Protein AF-A0A4Q4Y7W6-F1 (afdb_monomer_lite)

Foldseek 3Di:
DLLVVLCVQCPPHRAQSHDQDEADAPPDQQQFVLRDHCVDPRRQAREAVVVLSVVSNVSVVSNVVSPHQAYHHAQHAYPPDPWHRGGCLLTCVNCLVVLHLDYPPDPCCVSVVCCVPPNPDDPVSNVVSVVSVVVSCVRNVCVVPVDDDVVVVVCPVPPPVVVVVVLVVQLQAKFWFDALVPPQPDPVCVVPDDDDPPDDVVCVVDPDDDDPDDCVVVPDDDDALEDDPVVLVVLLVVLVPDQAEEEAAPCDLRQDEPSCVSHNIYIYGPPRDPVSVNCCSNQLGKHNHWAQAFRANDVVQVVPDRRSDGPPRDPGPDHGRHGDTDDPPDDNDDDPPD

Secondary structure (DSSP, 8-state):
-HHHHHHHHH-SS-STT----EEEEES-SS-BGGG--TTSTT--EE--TTSTHHHHTHHHHHHHHTT--EEEE-SSEETTSSS-SS-GGG-HHHHHHHT-----S-S-HHHHHHHHHHS---HHHHHHHHHHHHHHHHHTTTTT--S--HHHHHHHTT-HHHHHHHHHHHHHH-EEEEESS--SPPGGGTTPPPP--S--THHHHSPPP---SS-GGGGS--S--BPPHHHHHHHHHHHHHS--EEEEE-SS--B--GGGGGSSEEEEESS--HHHHHHHHTTSS------SS---SSHHHHHTPPTT-TT--SS-SS-TT--B---TTPPP-PPP--

pLDDT: mean 80.74, std 15.01, range [31.58, 97.5]

Sequence (338 aa):
MIVPYIEGFHGNVFGHHSVATVTKHFPCGGPVGNGEDSHSSYGKTATYPGNNFCHHLAPFKSAIAAGARIMIPYYSRPIGTKYEEVGFGFNKGIILNAGVDQFDGEHVAEMLVDLVWNSPVSEEHIDTSVRRFPREKLLLRLSDNPFIDPDAAERSVGDGYFVQLGAEAQRRSCTLLTNNDTVPLRRAQWGSKFHINGFNRTYMEAPPAFPHSGAFKKSFASGSLAFDEGEKTRQAKIYAAVSTIVDMSMKRPGAVPDGFAQAAAVIATYGSSADALLDVVFGLAKPEGRLPFDPPRPMAAVEAQFEAVPFDTEDPAFWFGDGLRYPRNYPRIRPRML

Structure (mmCIF, N/CA/C/O backbone):
data_AF-A0A4Q4Y7W6-F1
#
_entry.id   AF-A0A4Q4Y7W6-F1
#
loop_
_atom_site.group_PDB
_atom_site.id
_atom_site.type_symbol
_atom_site.label_atom_id
_atom_site.label_alt_id
_atom_site.label_comp_id
_atom_site.label_asym_id
_atom_site.label_entity_id
_atom_site.label_seq_id
_atom_site.pdbx_PDB_ins_code
_atom_site.Cartn_x
_atom_site.Cartn_y
_atom_site.Cartn_z
_atom_site.occupancy
_atom_site.B_iso_or_equiv
_atom_site.auth_seq_id
_atom_site.auth_comp_id
_atom_site.auth_asym_id
_atom_site.auth_atom_id
_atom_site.pdbx_PDB_model_num
ATOM 1 N N . MET A 1 1 ? 3.318 -9.146 -4.769 1.00 86.88 1 MET A N 1
ATOM 2 C CA . MET A 1 1 ? 2.441 -8.096 -5.336 1.00 86.88 1 MET A CA 1
ATOM 3 C C . MET A 1 1 ? 2.800 -7.716 -6.769 1.00 86.88 1 MET A C 1
ATOM 5 O O . MET A 1 1 ? 1.892 -7.654 -7.578 1.00 86.88 1 MET A O 1
ATOM 9 N N . ILE A 1 2 ? 4.074 -7.487 -7.113 1.00 90.25 2 ILE A N 1
ATOM 10 C CA . ILE A 1 2 ? 4.447 -6.963 -8.443 1.00 90.25 2 ILE A CA 1
ATOM 11 C C . ILE A 1 2 ? 4.073 -7.872 -9.631 1.00 90.25 2 ILE A C 1
ATOM 13 O O . ILE A 1 2 ? 3.541 -7.382 -10.617 1.00 90.25 2 ILE A O 1
ATOM 17 N N . VAL A 1 3 ? 4.275 -9.189 -9.510 1.00 93.38 3 VAL A N 1
ATOM 18 C CA . VAL A 1 3 ? 3.990 -10.171 -10.574 1.00 93.38 3 VAL A CA 1
ATOM 19 C C . VAL A 1 3 ? 2.514 -10.178 -11.005 1.00 93.38 3 VAL A C 1
ATOM 21 O O . VAL A 1 3 ? 2.264 -9.869 -12.166 1.00 93.38 3 VAL A O 1
ATOM 24 N N . PRO A 1 4 ? 1.524 -10.413 -10.114 1.00 94.31 4 PRO A N 1
ATOM 25 C CA . PRO A 1 4 ? 0.119 -10.437 -10.530 1.00 94.31 4 PRO A CA 1
ATOM 26 C C . PRO A 1 4 ? -0.382 -9.085 -11.057 1.00 94.31 4 PRO A C 1
ATOM 28 O O . PRO A 1 4 ? -1.320 -9.050 -11.846 1.00 94.31 4 PRO A O 1
ATOM 31 N N . TYR A 1 5 ? 0.236 -7.969 -10.650 1.00 93.50 5 TYR A N 1
ATOM 32 C CA . TYR A 1 5 ? -0.079 -6.653 -11.210 1.00 93.50 5 TYR A CA 1
ATOM 33 C C . TYR A 1 5 ? 0.361 -6.569 -12.678 1.00 93.50 5 TYR A C 1
ATOM 35 O O . TYR A 1 5 ? -0.435 -6.215 -13.541 1.00 93.50 5 TYR A O 1
ATOM 43 N N . ILE A 1 6 ? 1.606 -6.955 -12.972 1.00 92.50 6 ILE A N 1
ATOM 44 C CA . ILE A 1 6 ? 2.147 -6.982 -14.337 1.00 92.50 6 ILE A CA 1
ATOM 45 C C . ILE A 1 6 ? 1.335 -7.936 -15.219 1.00 92.50 6 ILE A C 1
ATOM 47 O O . ILE A 1 6 ? 0.869 -7.535 -16.282 1.00 92.50 6 ILE A O 1
ATOM 51 N N . GLU A 1 7 ? 1.110 -9.166 -14.761 1.00 94.06 7 GLU A N 1
ATOM 52 C CA . GLU A 1 7 ? 0.341 -10.174 -15.500 1.00 94.06 7 GLU A CA 1
ATOM 53 C C . GLU A 1 7 ? -1.105 -9.727 -15.750 1.00 94.06 7 GLU A C 1
ATOM 55 O O . GLU A 1 7 ? -1.621 -9.922 -16.847 1.00 94.06 7 GLU A O 1
ATOM 60 N N . GLY A 1 8 ? -1.744 -9.070 -14.776 1.00 94.38 8 GLY A N 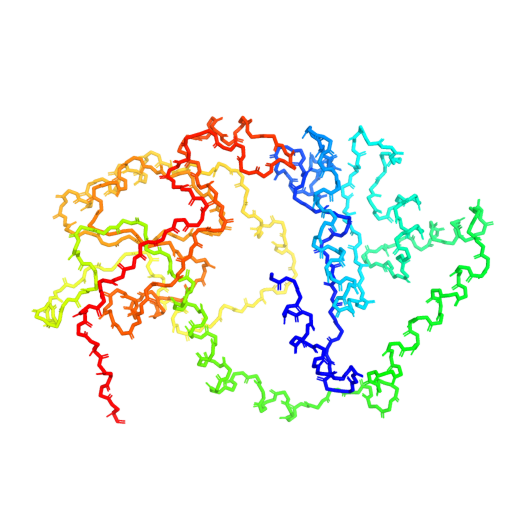1
ATOM 61 C CA . GLY A 1 8 ? -3.105 -8.553 -14.919 1.00 94.38 8 GLY A CA 1
ATOM 62 C C . GLY A 1 8 ? -3.238 -7.496 -16.018 1.00 94.38 8 GLY A C 1
ATOM 63 O O . GLY A 1 8 ? -4.168 -7.563 -16.817 1.00 94.38 8 GLY A O 1
ATOM 64 N N . PHE A 1 9 ? -2.294 -6.552 -16.102 1.00 94.88 9 PHE A N 1
ATOM 65 C CA . PHE A 1 9 ? -2.289 -5.533 -17.162 1.00 94.88 9 PHE A CA 1
ATOM 66 C C . PHE A 1 9 ? -1.801 -6.069 -18.511 1.00 94.88 9 PHE A C 1
ATOM 68 O O . PHE A 1 9 ? -2.206 -5.567 -19.559 1.00 94.88 9 PHE A O 1
ATOM 75 N N . HIS A 1 10 ? -0.923 -7.072 -18.510 1.00 93.81 10 HIS A N 1
ATOM 76 C CA . HIS A 1 10 ? -0.396 -7.658 -19.739 1.00 93.81 10 HIS A CA 1
ATOM 77 C C . HIS A 1 10 ? -1.353 -8.684 -20.357 1.00 93.81 10 HIS A C 1
ATOM 79 O O . HIS A 1 10 ? -1.358 -8.844 -21.577 1.00 93.81 10 HIS A O 1
ATOM 85 N N . GLY A 1 11 ? -2.168 -9.358 -19.546 1.00 91.94 11 GLY A N 1
ATOM 86 C CA . GLY A 1 11 ? -2.938 -10.523 -19.965 1.00 91.94 11 GLY A CA 1
ATOM 87 C C . GLY A 1 11 ? -2.048 -11.730 -20.290 1.00 91.94 11 GLY A C 1
ATOM 88 O O . GLY A 1 11 ? -0.823 -11.686 -20.184 1.00 91.94 11 GLY A O 1
ATOM 89 N N . ASN A 1 12 ? -2.673 -12.828 -20.724 1.00 86.94 12 ASN A N 1
ATOM 90 C CA . ASN A 1 12 ? -1.965 -14.079 -21.042 1.00 86.94 12 ASN A CA 1
ATOM 91 C C . ASN A 1 12 ? -1.014 -13.946 -22.243 1.00 86.94 12 ASN A C 1
ATOM 93 O O . ASN A 1 12 ? -0.010 -14.650 -22.329 1.00 86.94 12 ASN A O 1
ATOM 97 N N . VAL A 1 13 ? -1.354 -13.069 -23.190 1.00 89.44 13 VAL A N 1
ATOM 98 C CA . VAL A 1 13 ? -0.539 -12.749 -24.363 1.00 89.44 13 VAL A CA 1
ATOM 99 C C . VAL A 1 13 ? -0.500 -11.238 -24.493 1.00 89.44 13 VAL A C 1
ATOM 101 O O . VAL A 1 13 ? -1.543 -10.598 -24.614 1.00 89.44 13 VAL A O 1
ATOM 104 N N . PHE A 1 14 ? 0.708 -10.682 -24.494 1.00 91.12 14 PHE A N 1
ATOM 105 C CA . PHE A 1 14 ? 0.899 -9.246 -24.630 1.00 91.12 14 PHE A CA 1
ATOM 106 C C . PHE A 1 14 ? 0.527 -8.778 -26.045 1.00 91.12 14 PHE A C 1
ATOM 108 O O . PHE A 1 14 ? 1.068 -9.293 -27.027 1.00 91.12 14 PHE A O 1
ATOM 115 N N . GLY A 1 15 ? -0.381 -7.809 -26.153 1.00 90.50 15 GLY A N 1
ATOM 116 C CA . GLY A 1 15 ? -0.870 -7.298 -27.429 1.00 90.50 15 GLY A CA 1
ATOM 117 C C . GLY A 1 15 ? -1.831 -6.118 -27.285 1.00 90.50 15 GLY A C 1
ATOM 118 O O . GLY A 1 15 ? -1.832 -5.423 -26.280 1.00 90.50 15 GLY A O 1
ATOM 119 N N . HIS A 1 16 ? -2.685 -5.903 -28.284 1.00 87.00 16 HIS A N 1
ATOM 120 C CA . HIS A 1 16 ? -3.588 -4.741 -28.374 1.00 87.00 16 HIS A CA 1
ATOM 121 C C . HIS A 1 16 ? -4.621 -4.559 -27.239 1.00 87.00 16 HIS A C 1
ATOM 123 O O . HIS A 1 16 ? -5.233 -3.502 -27.144 1.00 87.00 16 HIS A O 1
ATOM 129 N N . HIS A 1 17 ? -4.833 -5.566 -26.386 1.00 86.50 17 HIS A N 1
ATOM 130 C CA . HIS A 1 17 ? -5.680 -5.461 -25.186 1.00 86.50 17 HIS A CA 1
ATOM 131 C C . HIS A 1 17 ? -4.875 -5.289 -23.892 1.00 86.50 17 HIS A C 1
ATOM 133 O O . HIS A 1 17 ? -5.447 -5.225 -22.806 1.00 86.50 17 HIS A O 1
ATOM 139 N N . SER A 1 18 ? -3.551 -5.255 -23.999 1.00 92.31 18 SER A N 1
ATOM 140 C CA . SER A 1 18 ? -2.639 -5.110 -22.877 1.00 92.31 18 SER A CA 1
ATOM 141 C C . SER A 1 18 ? -2.340 -3.641 -22.613 1.00 92.31 18 SER A C 1
ATOM 143 O O . SER A 1 18 ? -2.348 -2.805 -23.515 1.00 92.31 18 SER A O 1
ATOM 145 N N . VAL A 1 19 ? -1.968 -3.343 -21.375 1.00 90.81 19 VAL A N 1
ATOM 146 C CA . VAL A 1 19 ? -1.385 -2.057 -20.992 1.00 90.81 19 VAL A CA 1
ATOM 147 C C . VAL A 1 19 ? 0.059 -2.299 -20.583 1.00 90.81 19 VAL A C 1
ATOM 149 O O . VAL A 1 19 ? 0.327 -3.093 -19.682 1.00 90.81 19 VAL A O 1
ATOM 152 N N . ALA A 1 20 ? 1.005 -1.620 -21.234 1.00 89.56 20 ALA A N 1
ATOM 153 C CA . ALA A 1 20 ? 2.400 -1.666 -20.814 1.00 89.56 20 ALA A CA 1
ATOM 154 C C . ALA A 1 20 ? 2.539 -1.070 -19.409 1.00 89.56 20 ALA A C 1
ATOM 156 O O . ALA A 1 20 ? 2.142 0.068 -19.154 1.00 89.56 20 ALA A O 1
ATOM 157 N N . THR A 1 21 ? 3.119 -1.840 -18.493 1.00 89.88 21 THR A N 1
ATOM 158 C CA . THR A 1 21 ? 3.355 -1.385 -17.123 1.00 89.88 21 THR A CA 1
ATOM 159 C C . THR A 1 21 ? 4.731 -0.750 -16.974 1.00 89.88 21 THR A C 1
ATOM 161 O O . THR A 1 21 ? 5.714 -1.173 -17.588 1.00 89.88 21 THR A O 1
ATOM 164 N N . VAL A 1 22 ? 4.797 0.267 -16.113 1.00 88.00 22 VAL A N 1
ATOM 165 C CA . VAL A 1 22 ? 6.034 0.961 -15.753 1.00 88.00 22 VAL A CA 1
ATOM 166 C C . VAL A 1 22 ? 6.454 0.539 -14.353 1.00 88.00 22 VAL A C 1
ATOM 168 O O . VAL A 1 22 ? 5.800 0.872 -13.363 1.00 88.00 22 VAL A O 1
ATOM 171 N N . THR A 1 23 ? 7.564 -0.185 -14.263 1.00 87.00 23 THR A N 1
ATOM 172 C CA . THR A 1 23 ? 8.156 -0.590 -12.988 1.00 87.00 23 THR A CA 1
ATOM 173 C C . THR A 1 23 ? 9.008 0.551 -12.444 1.00 87.00 23 THR A C 1
ATOM 175 O O . THR A 1 23 ? 9.971 0.974 -13.083 1.00 87.00 23 THR A O 1
ATOM 178 N N . LYS A 1 24 ? 8.661 1.076 -11.268 1.00 85.62 24 LYS A N 1
ATOM 179 C CA . LYS A 1 24 ? 9.347 2.235 -10.690 1.00 85.62 24 LYS A CA 1
ATOM 180 C C . LYS A 1 24 ? 9.343 2.228 -9.156 1.00 85.62 24 LYS A C 1
ATOM 182 O O . LYS A 1 24 ? 8.475 1.608 -8.553 1.00 85.62 24 LYS A O 1
ATOM 187 N N . HIS A 1 25 ? 10.278 2.904 -8.494 1.00 85.75 25 HIS A N 1
ATOM 188 C CA . HIS A 1 25 ? 11.457 3.555 -9.083 1.00 85.75 25 HIS A CA 1
ATOM 189 C C . HIS A 1 25 ? 12.693 2.675 -8.886 1.00 85.75 25 HIS A C 1
ATOM 191 O O . HIS A 1 25 ? 12.984 2.260 -7.765 1.00 85.75 25 HIS A O 1
ATOM 197 N N . PHE A 1 26 ? 13.391 2.361 -9.974 1.00 82.75 26 PHE A N 1
ATOM 198 C CA . PHE A 1 26 ? 14.561 1.484 -9.975 1.00 82.75 26 PHE A CA 1
ATOM 199 C C . PHE A 1 26 ? 15.825 2.211 -9.483 1.00 82.75 26 PHE A C 1
ATOM 201 O O . PHE A 1 26 ? 16.011 3.383 -9.796 1.00 82.75 26 PHE A O 1
ATOM 208 N N . PRO A 1 27 ? 16.746 1.555 -8.761 1.00 73.25 27 PRO A N 1
ATOM 209 C CA . PRO A 1 27 ? 16.652 0.211 -8.199 1.00 73.25 27 PRO A CA 1
ATOM 210 C C . PRO A 1 27 ? 15.893 0.157 -6.873 1.00 73.25 27 PRO A C 1
ATOM 212 O O . PRO A 1 27 ? 15.606 -0.939 -6.407 1.00 73.25 27 PRO A O 1
ATOM 215 N N . CYS A 1 28 ? 15.600 1.309 -6.262 1.00 75.69 28 CYS A N 1
ATOM 216 C CA . CYS A 1 28 ? 14.686 1.450 -5.135 1.00 75.69 28 CYS A CA 1
ATOM 217 C C . CYS A 1 28 ? 14.427 2.925 -4.807 1.00 75.69 28 CYS A C 1
ATOM 219 O O . CYS A 1 28 ? 15.316 3.753 -5.000 1.00 75.69 28 CYS A O 1
ATOM 221 N N . GLY A 1 29 ? 13.257 3.229 -4.234 1.00 73.00 29 GLY A N 1
ATOM 222 C CA . GLY A 1 29 ? 12.940 4.552 -3.681 1.00 73.00 29 GLY A CA 1
ATOM 223 C C . GLY A 1 29 ? 12.697 4.611 -2.170 1.00 73.00 29 GLY A C 1
ATOM 224 O O . GLY A 1 29 ? 12.480 5.695 -1.646 1.00 73.00 29 GLY A O 1
ATOM 225 N N . GLY A 1 30 ? 12.717 3.472 -1.471 1.00 78.50 30 GLY A N 1
ATOM 226 C CA . GLY A 1 30 ? 12.509 3.394 -0.014 1.00 78.50 30 GLY A CA 1
ATOM 227 C C . GLY A 1 30 ? 13.743 3.685 0.866 1.00 78.50 30 GLY A C 1
ATOM 228 O O . GLY A 1 30 ? 13.569 4.264 1.930 1.00 78.50 30 GLY A O 1
ATOM 229 N N . PRO A 1 31 ? 14.974 3.318 0.457 1.00 85.44 31 PRO A N 1
ATOM 230 C CA . PRO A 1 31 ? 16.232 3.557 1.180 1.00 85.44 31 PRO A CA 1
ATOM 231 C C . PRO A 1 31 ? 16.687 5.019 1.274 1.00 85.44 31 PRO A C 1
ATOM 233 O O . PRO A 1 31 ? 17.875 5.287 1.138 1.00 85.44 31 PRO A O 1
ATOM 236 N N . VAL A 1 32 ? 15.782 5.985 1.398 1.00 85.44 32 VAL A N 1
ATOM 237 C CA . VAL A 1 32 ? 16.146 7.406 1.455 1.00 85.44 32 VAL A CA 1
ATOM 238 C C . VAL A 1 32 ? 16.542 7.798 2.871 1.00 85.44 32 VAL A C 1
ATOM 240 O O . VAL A 1 32 ? 15.827 7.473 3.815 1.00 85.44 32 VAL A O 1
ATOM 243 N N . GLY A 1 33 ? 17.666 8.504 3.009 1.00 84.38 33 GLY A N 1
ATOM 244 C CA . GLY A 1 33 ? 18.173 8.945 4.309 1.00 84.38 33 GLY A CA 1
ATOM 245 C C . GLY A 1 33 ? 17.109 9.714 5.096 1.00 84.38 33 GLY A C 1
ATOM 246 O O . GLY A 1 33 ? 16.464 10.614 4.550 1.00 84.38 33 GLY A O 1
ATOM 247 N N . ASN A 1 34 ? 16.918 9.348 6.363 1.00 83.06 34 ASN A N 1
ATOM 248 C CA . ASN A 1 34 ? 15.884 9.868 7.266 1.00 83.06 34 ASN A CA 1
ATOM 249 C C . ASN A 1 34 ? 14.429 9.723 6.761 1.00 83.06 34 ASN A C 1
ATOM 251 O O . ASN A 1 34 ? 13.532 10.390 7.272 1.00 83.06 34 ASN A O 1
ATOM 255 N N . GLY A 1 35 ? 14.164 8.897 5.742 1.00 83.25 35 GLY A N 1
ATOM 256 C CA . GLY A 1 35 ? 12.824 8.757 5.160 1.00 83.25 35 GLY A CA 1
ATOM 257 C C . GLY A 1 35 ? 12.378 9.945 4.294 1.00 83.25 35 GLY A C 1
ATOM 258 O O . GLY A 1 35 ? 11.191 10.059 3.981 1.00 83.25 35 GLY A O 1
ATOM 259 N N . GLU A 1 36 ? 13.296 10.838 3.913 1.00 84.06 36 GLU A N 1
ATOM 260 C CA . GLU A 1 36 ? 12.960 12.085 3.224 1.00 84.06 36 GLU A CA 1
ATOM 261 C C . GLU A 1 36 ? 12.779 11.920 1.709 1.00 84.06 36 GLU A C 1
ATOM 263 O O . GLU A 1 36 ? 13.567 11.274 1.019 1.00 84.06 36 GLU A O 1
ATOM 268 N N . ASP A 1 37 ? 11.752 12.570 1.159 1.00 81.31 37 ASP A N 1
ATOM 269 C CA . ASP A 1 37 ? 11.406 12.452 -0.259 1.00 81.31 37 ASP A CA 1
ATOM 270 C C . ASP A 1 37 ? 12.475 13.075 -1.185 1.00 81.31 37 ASP A C 1
ATOM 272 O O . ASP A 1 37 ? 12.915 14.215 -0.999 1.00 81.31 37 ASP A O 1
ATOM 276 N N . SER A 1 38 ? 12.868 12.344 -2.234 1.00 79.38 38 SER A N 1
ATOM 277 C CA . SER A 1 38 ? 13.959 12.742 -3.135 1.00 79.38 38 SER A CA 1
ATOM 278 C C . SER A 1 38 ? 13.635 13.870 -4.116 1.00 79.38 38 SER A C 1
ATOM 280 O O . SER A 1 38 ? 14.547 14.361 -4.782 1.00 79.38 38 SER A O 1
ATOM 282 N N . HIS A 1 39 ? 12.387 14.342 -4.182 1.00 77.81 39 HIS A N 1
ATOM 283 C CA . HIS A 1 39 ? 12.048 15.590 -4.875 1.00 77.81 39 HIS A CA 1
ATOM 284 C C . HIS A 1 39 ? 12.473 16.829 -4.072 1.00 77.81 39 HIS A C 1
ATOM 286 O O . HIS A 1 39 ? 12.502 17.946 -4.602 1.00 77.81 39 HIS A O 1
ATOM 292 N N . SER A 1 40 ? 12.792 16.658 -2.788 1.00 71.19 40 SER A N 1
ATOM 293 C CA . SER A 1 40 ? 13.266 17.728 -1.918 1.00 71.19 40 SER A CA 1
ATOM 294 C C . SER A 1 40 ? 14.787 17.835 -1.922 1.00 71.19 40 SER A C 1
ATOM 296 O O . SER A 1 40 ? 15.516 16.868 -2.138 1.00 71.19 40 SER A O 1
ATOM 298 N N . SER A 1 41 ? 15.301 19.037 -1.647 1.00 75.00 41 SER A N 1
ATOM 299 C CA . SER A 1 41 ? 16.747 19.283 -1.655 1.00 75.00 41 SER A CA 1
ATOM 300 C C . SER A 1 41 ? 17.512 18.473 -0.603 1.00 75.00 41 SER A C 1
ATOM 302 O O . SER A 1 41 ? 18.690 18.190 -0.808 1.00 75.00 41 SER A O 1
ATOM 304 N N . TYR A 1 42 ? 16.834 18.102 0.482 1.00 76.75 42 TYR A N 1
ATOM 305 C CA . TYR A 1 42 ? 17.364 17.376 1.633 1.00 76.75 42 TYR A CA 1
ATOM 306 C C . TYR A 1 42 ? 17.167 15.846 1.561 1.00 76.75 42 TYR A C 1
ATOM 308 O O . TYR A 1 42 ? 17.864 15.137 2.271 1.00 76.75 42 TYR A O 1
ATOM 316 N N . GLY A 1 43 ? 16.302 15.321 0.679 1.00 79.44 43 GLY A N 1
ATOM 317 C CA . GLY A 1 43 ? 16.033 13.875 0.522 1.00 79.44 43 GLY A CA 1
ATOM 318 C C . GLY A 1 43 ? 16.796 13.203 -0.629 1.00 79.44 43 GLY A C 1
ATOM 319 O O . GLY A 1 43 ? 16.402 12.153 -1.137 1.00 79.44 43 GLY A O 1
ATOM 320 N N . LYS A 1 44 ? 17.878 13.825 -1.114 1.00 83.50 44 LYS A N 1
ATOM 321 C CA . LYS A 1 44 ? 18.582 13.397 -2.341 1.00 83.50 44 LYS A CA 1
ATOM 322 C C . LYS A 1 44 ? 19.423 12.130 -2.183 1.00 83.50 44 LYS A C 1
ATOM 324 O O . LYS A 1 44 ? 19.985 11.661 -3.171 1.00 83.50 44 LYS A O 1
ATOM 329 N N . THR A 1 45 ? 19.586 11.609 -0.975 1.00 87.19 45 THR A N 1
ATOM 330 C CA . THR A 1 45 ? 20.527 10.526 -0.672 1.00 87.19 45 THR A CA 1
ATOM 331 C C . THR A 1 45 ? 19.788 9.229 -0.401 1.00 87.19 45 THR A C 1
ATOM 333 O O . THR A 1 45 ? 18.930 9.189 0.476 1.00 87.19 45 THR A O 1
ATOM 336 N N . ALA A 1 46 ? 20.159 8.168 -1.115 1.00 86.69 46 ALA A N 1
ATOM 337 C CA . ALA A 1 46 ? 19.811 6.807 -0.747 1.00 86.69 46 ALA A CA 1
ATOM 338 C C . ALA A 1 46 ? 20.968 6.175 0.032 1.00 86.69 46 ALA A C 1
ATOM 340 O O . ALA A 1 46 ? 22.104 6.158 -0.450 1.00 86.69 46 ALA A O 1
ATOM 341 N N . THR A 1 47 ? 20.669 5.663 1.218 1.00 88.12 47 THR A N 1
ATOM 342 C CA . THR A 1 47 ? 21.611 5.038 2.147 1.00 88.12 47 THR A CA 1
ATOM 343 C C . THR A 1 47 ? 21.265 3.561 2.313 1.00 88.12 47 THR A C 1
ATOM 345 O O . THR A 1 47 ? 20.114 3.154 2.194 1.00 88.12 47 THR A O 1
ATOM 348 N N . TYR A 1 48 ? 22.280 2.726 2.536 1.00 86.44 48 TYR A N 1
ATOM 349 C CA . TYR A 1 48 ? 22.105 1.278 2.698 1.00 86.44 48 TYR A CA 1
ATOM 350 C C . TYR A 1 48 ? 22.870 0.766 3.926 1.00 86.44 48 TYR A C 1
ATOM 352 O O . TYR A 1 48 ? 23.755 -0.090 3.774 1.00 86.44 48 TYR A O 1
ATOM 360 N N . PRO A 1 49 ? 22.587 1.288 5.137 1.00 76.81 49 PRO A N 1
ATOM 361 C CA . PRO A 1 49 ? 23.140 0.717 6.360 1.00 76.81 49 PRO A CA 1
ATOM 362 C C . PRO A 1 49 ? 22.772 -0.779 6.412 1.00 76.81 49 PRO A C 1
ATOM 364 O O . PRO A 1 49 ? 21.628 -1.170 6.213 1.00 76.81 49 PRO A O 1
ATOM 367 N N . GLY A 1 50 ? 23.778 -1.650 6.523 1.00 73.06 50 GLY A N 1
ATOM 368 C CA . GLY A 1 50 ? 23.607 -3.109 6.423 1.00 73.06 50 GLY A CA 1
ATOM 369 C C . GLY A 1 50 ? 23.886 -3.730 5.045 1.00 73.06 50 GLY A C 1
ATOM 370 O O . GLY A 1 50 ? 23.713 -4.934 4.884 1.00 73.06 50 GLY A O 1
ATOM 371 N N . ASN A 1 51 ? 24.349 -2.956 4.053 1.00 79.06 51 ASN A N 1
ATOM 372 C CA . ASN A 1 51 ? 24.702 -3.450 2.709 1.00 79.06 51 ASN A CA 1
ATOM 373 C C . ASN A 1 51 ? 23.530 -4.157 1.986 1.00 79.06 51 ASN A C 1
ATOM 375 O O . ASN A 1 51 ? 23.707 -5.067 1.173 1.00 79.06 51 ASN A O 1
ATOM 379 N N . ASN A 1 52 ? 22.303 -3.709 2.261 1.00 83.75 52 ASN A N 1
ATOM 380 C CA . ASN A 1 52 ? 21.068 -4.340 1.791 1.00 83.75 52 ASN A CA 1
ATOM 381 C C . ASN A 1 52 ? 20.647 -3.940 0.370 1.00 83.75 52 ASN A C 1
ATOM 383 O O . ASN A 1 52 ? 19.525 -4.224 -0.040 1.00 83.75 52 ASN A O 1
ATOM 387 N N . PHE A 1 53 ? 21.526 -3.337 -0.434 1.00 83.38 53 PHE A N 1
ATOM 388 C CA . PHE A 1 53 ? 21.199 -2.921 -1.806 1.00 83.38 53 PHE A CA 1
ATOM 389 C C . PHE A 1 53 ? 20.555 -4.050 -2.634 1.00 83.38 53 PHE A C 1
ATOM 391 O O . PHE A 1 53 ? 19.553 -3.850 -3.317 1.00 83.38 53 PHE A O 1
ATOM 398 N N . CYS A 1 54 ? 21.079 -5.275 -2.519 1.00 77.94 54 CYS A N 1
ATOM 399 C CA . CYS A 1 54 ? 20.558 -6.444 -3.229 1.00 77.94 54 CYS A CA 1
ATOM 400 C C . CYS A 1 54 ? 19.139 -6.851 -2.810 1.00 77.94 54 CYS A C 1
ATOM 402 O O . CYS A 1 54 ? 18.401 -7.369 -3.651 1.00 77.94 54 CYS A O 1
ATOM 404 N N . HIS A 1 55 ? 18.753 -6.631 -1.549 1.00 85.25 55 HIS A N 1
ATOM 405 C CA . HIS A 1 55 ? 17.398 -6.910 -1.069 1.00 85.25 55 HIS A CA 1
ATOM 406 C C . HIS A 1 55 ? 16.376 -6.079 -1.854 1.00 85.25 55 HIS A C 1
ATOM 408 O O . HIS A 1 55 ? 15.389 -6.604 -2.369 1.00 85.25 55 HIS A O 1
ATOM 414 N N . HIS A 1 56 ? 16.687 -4.799 -2.056 1.00 85.94 56 HIS A N 1
ATOM 415 C CA . HIS A 1 56 ? 15.824 -3.852 -2.758 1.00 85.94 56 HIS A CA 1
ATOM 416 C C . HIS A 1 56 ? 15.698 -4.113 -4.266 1.00 85.94 56 HIS A C 1
ATOM 418 O O . HIS A 1 56 ? 14.747 -3.657 -4.893 1.00 85.94 56 HIS A O 1
ATOM 424 N N . LEU A 1 57 ? 16.579 -4.935 -4.847 1.00 85.50 57 LEU A N 1
ATOM 425 C CA . LEU A 1 57 ? 16.464 -5.390 -6.237 1.00 85.50 57 LEU A CA 1
ATOM 426 C C . LEU A 1 57 ? 15.482 -6.556 -6.429 1.00 85.50 57 LEU A C 1
ATOM 428 O O . LEU A 1 57 ? 15.100 -6.846 -7.565 1.00 85.50 57 LEU A O 1
ATOM 432 N N . ALA A 1 58 ? 15.088 -7.264 -5.365 1.00 87.06 58 ALA A N 1
ATOM 433 C CA . ALA A 1 58 ? 14.271 -8.475 -5.482 1.00 87.06 58 ALA A CA 1
ATOM 434 C C . ALA A 1 58 ? 12.907 -8.248 -6.176 1.00 87.06 58 ALA A C 1
ATOM 436 O O . ALA A 1 58 ? 12.546 -9.057 -7.044 1.00 87.06 58 ALA A O 1
ATOM 437 N N . PRO A 1 59 ? 12.168 -7.150 -5.903 1.00 88.12 59 PRO A N 1
ATOM 438 C CA . PRO A 1 59 ? 10.940 -6.845 -6.634 1.00 88.12 59 PRO A CA 1
ATOM 439 C C . PRO A 1 59 ? 11.184 -6.628 -8.131 1.00 88.12 59 PRO A C 1
ATOM 441 O O . PRO A 1 59 ? 10.412 -7.123 -8.945 1.00 88.12 59 PRO A O 1
ATOM 444 N N . PHE A 1 60 ? 12.282 -5.969 -8.509 1.00 86.81 60 PHE A N 1
ATOM 445 C CA . PHE A 1 60 ? 12.622 -5.700 -9.911 1.00 86.81 60 PHE A CA 1
ATOM 446 C C . PHE A 1 60 ? 13.031 -6.963 -10.663 1.00 86.81 60 PHE A C 1
ATOM 448 O O . PHE A 1 60 ? 12.605 -7.159 -11.796 1.00 86.81 60 PHE A O 1
ATOM 455 N N . LYS A 1 61 ? 13.777 -7.872 -10.022 1.00 86.12 61 LYS A N 1
ATOM 456 C CA . LYS A 1 61 ? 14.061 -9.200 -10.593 1.00 86.12 61 LYS A CA 1
ATOM 457 C C . LYS A 1 61 ? 12.769 -9.966 -10.881 1.00 86.12 61 LYS A C 1
ATOM 459 O O . LYS A 1 61 ? 12.624 -10.547 -11.951 1.00 86.12 61 LYS A O 1
ATOM 464 N N . SER A 1 62 ? 11.814 -9.908 -9.951 1.00 88.50 62 SER A N 1
ATOM 465 C CA . SER A 1 62 ? 10.492 -10.522 -10.128 1.00 88.50 62 SER A CA 1
ATOM 466 C C . SER A 1 62 ? 9.684 -9.834 -11.233 1.00 88.50 62 SER A C 1
ATOM 468 O O . SER A 1 62 ? 9.007 -10.504 -12.003 1.00 88.50 62 SER A O 1
ATOM 470 N N . ALA A 1 63 ? 9.781 -8.506 -11.348 1.00 88.44 63 ALA A N 1
ATOM 471 C CA . ALA A 1 63 ? 9.132 -7.734 -12.402 1.00 88.44 63 ALA A CA 1
ATOM 472 C C . ALA A 1 63 ? 9.662 -8.106 -13.792 1.00 88.44 63 ALA A C 1
ATOM 474 O O . ALA A 1 63 ? 8.881 -8.368 -14.700 1.00 88.44 63 ALA A O 1
ATOM 475 N N . ILE A 1 64 ? 10.988 -8.185 -13.940 1.00 84.56 64 ILE A N 1
ATOM 476 C CA . ILE A 1 64 ? 11.650 -8.602 -15.182 1.00 84.56 64 ILE A CA 1
ATOM 477 C C . ILE A 1 64 ? 11.222 -10.025 -15.552 1.00 84.56 64 ILE A C 1
ATOM 479 O O . ILE A 1 64 ? 10.852 -10.268 -16.697 1.00 84.56 64 ILE A O 1
ATOM 483 N N . ALA A 1 65 ? 11.194 -10.946 -14.582 1.00 86.50 65 ALA A N 1
ATOM 484 C CA . ALA A 1 65 ? 10.726 -12.315 -14.803 1.00 86.50 65 ALA A CA 1
ATOM 485 C C . ALA A 1 65 ? 9.249 -12.381 -15.240 1.00 86.50 65 ALA A C 1
ATOM 487 O O . ALA A 1 65 ? 8.899 -13.213 -16.070 1.00 86.50 65 ALA A O 1
ATOM 488 N N . ALA A 1 66 ? 8.403 -11.476 -14.738 1.00 87.50 66 ALA A N 1
ATOM 489 C CA . ALA A 1 66 ? 7.004 -11.326 -15.152 1.00 87.50 66 ALA A CA 1
ATOM 490 C C . ALA A 1 66 ? 6.827 -10.576 -16.491 1.00 87.50 66 ALA A C 1
ATOM 492 O O . ALA A 1 66 ? 5.705 -10.357 -16.944 1.00 87.50 66 ALA A O 1
ATOM 493 N N . GLY A 1 67 ? 7.922 -10.158 -17.134 1.00 85.38 67 GLY A N 1
ATOM 494 C CA . GLY A 1 67 ? 7.892 -9.472 -18.422 1.00 85.38 67 GLY A CA 1
ATOM 495 C C . GLY A 1 67 ? 7.650 -7.966 -18.335 1.00 85.38 67 GLY A C 1
ATOM 496 O O . GLY A 1 67 ? 7.042 -7.413 -19.252 1.00 85.38 67 GLY A O 1
ATOM 497 N N . ALA A 1 68 ? 8.100 -7.301 -17.263 1.00 84.69 68 ALA A N 1
ATOM 498 C CA . ALA A 1 68 ? 8.127 -5.839 -17.173 1.00 84.69 68 ALA A CA 1
ATOM 499 C C . ALA A 1 68 ? 8.700 -5.216 -18.458 1.00 84.69 68 ALA A C 1
ATOM 501 O O . ALA A 1 68 ? 9.742 -5.643 -18.955 1.00 84.69 68 ALA A O 1
ATOM 502 N N . ARG A 1 69 ? 7.994 -4.214 -18.994 1.00 83.19 69 ARG A N 1
ATOM 503 C CA . ARG A 1 69 ? 8.304 -3.611 -20.301 1.00 83.19 69 ARG A CA 1
ATOM 504 C C . ARG A 1 69 ? 9.084 -2.313 -20.189 1.00 83.19 69 ARG A C 1
ATOM 506 O O . ARG A 1 69 ? 9.967 -2.062 -20.997 1.00 83.19 69 ARG A O 1
ATOM 513 N N . ILE A 1 70 ? 8.740 -1.496 -19.197 1.00 82.31 70 ILE A N 1
ATOM 514 C CA . ILE A 1 70 ? 9.309 -0.165 -18.993 1.00 82.31 70 ILE A CA 1
ATOM 515 C C . ILE A 1 70 ? 9.779 -0.072 -17.544 1.00 82.31 70 ILE A C 1
ATOM 517 O O . ILE A 1 70 ? 9.087 -0.524 -16.626 1.00 82.31 70 ILE A O 1
ATOM 521 N N . MET A 1 71 ? 10.950 0.523 -17.331 1.00 80.62 71 MET A N 1
ATOM 522 C CA . MET A 1 71 ? 11.516 0.734 -16.005 1.00 80.62 71 MET A CA 1
ATOM 523 C C . MET A 1 71 ? 12.071 2.148 -15.892 1.00 80.62 71 MET A C 1
ATOM 525 O O . MET A 1 71 ? 12.825 2.575 -16.760 1.00 80.62 71 MET A O 1
ATOM 529 N N . ILE A 1 72 ? 11.691 2.863 -14.831 1.00 80.25 72 ILE A N 1
ATOM 530 C CA . ILE A 1 72 ? 12.124 4.249 -14.609 1.00 80.25 72 ILE A CA 1
ATOM 531 C C . ILE A 1 72 ? 13.038 4.307 -13.380 1.00 80.25 72 ILE A C 1
ATOM 533 O O . ILE A 1 72 ? 12.645 3.797 -12.319 1.00 80.25 72 ILE A O 1
ATOM 537 N N . PRO A 1 73 ? 14.240 4.902 -13.498 1.00 78.94 73 PRO A N 1
ATOM 538 C CA . PRO A 1 73 ? 15.160 5.050 -12.382 1.00 78.94 73 PRO A CA 1
ATOM 539 C C . PRO A 1 73 ? 14.672 6.091 -11.365 1.00 78.94 73 PRO A C 1
ATOM 541 O O . PRO A 1 73 ? 13.867 6.967 -11.670 1.00 78.94 73 PRO A O 1
ATOM 544 N N . TYR A 1 74 ? 15.155 5.988 -10.131 1.00 80.38 74 TYR A N 1
ATOM 545 C CA . TYR A 1 74 ? 14.858 6.945 -9.071 1.00 80.38 74 TYR A CA 1
ATOM 546 C C . TYR A 1 74 ? 15.807 8.157 -9.089 1.00 80.38 74 TYR A C 1
ATOM 548 O O . TYR A 1 74 ? 16.851 8.151 -9.740 1.00 80.38 74 TYR A O 1
ATOM 556 N N . TYR A 1 75 ? 15.462 9.214 -8.354 1.00 81.69 75 TYR A N 1
ATOM 557 C CA . TYR A 1 75 ? 16.232 10.467 -8.354 1.00 81.69 75 TYR A CA 1
ATOM 558 C C . TYR A 1 75 ? 17.410 10.461 -7.370 1.00 81.69 75 TYR A C 1
ATOM 560 O O . TYR A 1 75 ? 18.374 11.207 -7.542 1.00 81.69 75 TYR A O 1
ATOM 568 N N . SER A 1 76 ? 17.338 9.632 -6.325 1.00 84.19 76 SER A N 1
ATOM 569 C CA . SER A 1 76 ? 18.310 9.626 -5.229 1.00 84.19 76 SER A CA 1
ATOM 570 C C . SER A 1 76 ? 19.705 9.166 -5.660 1.00 84.19 76 SER A C 1
ATOM 572 O O . SER A 1 76 ? 19.854 8.359 -6.578 1.00 84.19 76 SER A O 1
ATOM 574 N N . ARG A 1 77 ? 20.722 9.616 -4.928 1.00 88.00 77 ARG A N 1
ATOM 575 C CA . ARG A 1 77 ? 22.139 9.277 -5.104 1.00 88.00 77 ARG A CA 1
ATOM 576 C C . ARG A 1 77 ? 22.519 8.092 -4.201 1.00 88.00 77 ARG A C 1
ATOM 578 O O . ARG A 1 77 ? 22.230 8.181 -3.009 1.00 88.00 77 ARG A O 1
ATOM 585 N N . PRO A 1 78 ? 23.159 7.019 -4.700 1.00 88.50 78 PRO A N 1
ATOM 586 C CA . PRO A 1 78 ? 23.511 5.852 -3.892 1.00 88.50 78 PRO A CA 1
ATOM 587 C C . PRO A 1 78 ? 24.800 6.079 -3.095 1.00 88.50 78 PRO A C 1
ATOM 589 O O . PRO A 1 78 ? 25.894 5.765 -3.564 1.00 88.50 78 PRO A O 1
ATOM 592 N N . ILE A 1 79 ? 24.666 6.613 -1.884 1.00 88.88 79 ILE A N 1
ATOM 593 C CA . ILE A 1 79 ? 25.807 6.985 -1.041 1.00 88.88 79 ILE A CA 1
ATOM 594 C C . ILE A 1 79 ? 26.482 5.740 -0.459 1.00 88.88 79 ILE A C 1
ATOM 596 O O . ILE A 1 79 ? 25.806 4.824 0.016 1.00 88.88 79 ILE A O 1
ATOM 600 N N . GLY A 1 80 ? 27.818 5.703 -0.493 1.00 86.31 80 GLY A N 1
ATOM 601 C CA . GLY A 1 80 ? 28.610 4.620 0.103 1.00 86.31 80 GLY A CA 1
ATOM 602 C C . GLY A 1 80 ? 28.465 3.259 -0.589 1.00 86.31 80 GLY A C 1
ATOM 603 O O . GLY A 1 80 ? 28.772 2.225 0.004 1.00 86.31 80 GLY A O 1
ATOM 604 N N . THR A 1 81 ? 27.983 3.235 -1.834 1.00 86.56 81 THR A N 1
ATOM 605 C CA . THR A 1 81 ? 27.898 2.014 -2.651 1.00 86.56 81 THR A CA 1
ATOM 606 C C . THR A 1 81 ? 29.072 1.921 -3.632 1.00 86.56 81 THR A C 1
ATOM 608 O O . THR A 1 81 ? 29.880 2.836 -3.749 1.00 86.56 81 THR A O 1
ATOM 611 N N . LYS A 1 82 ? 29.160 0.825 -4.398 1.00 86.12 82 LYS A N 1
ATOM 612 C CA . LYS A 1 82 ? 30.137 0.701 -5.498 1.00 86.12 82 LYS A CA 1
ATOM 613 C C . LYS A 1 82 ? 29.837 1.599 -6.709 1.00 86.12 82 LYS A C 1
ATOM 615 O O . LYS A 1 82 ? 30.616 1.612 -7.657 1.00 86.12 82 LYS A O 1
ATOM 620 N N . TYR A 1 83 ? 28.666 2.231 -6.739 1.00 86.12 83 TYR A N 1
ATOM 621 C CA . TYR A 1 83 ? 28.216 3.050 -7.854 1.00 86.12 83 TYR A CA 1
ATOM 622 C C . TYR A 1 83 ? 28.558 4.516 -7.610 1.00 86.12 83 TYR A C 1
ATOM 624 O O . TYR A 1 83 ? 28.656 4.957 -6.471 1.00 86.12 83 TYR A O 1
ATOM 632 N N . GLU A 1 84 ? 28.700 5.278 -8.692 1.00 85.81 84 GLU A N 1
ATOM 633 C CA . GLU A 1 84 ? 28.945 6.717 -8.611 1.00 85.81 84 GLU A CA 1
ATOM 634 C C . GLU A 1 84 ? 27.843 7.427 -7.804 1.00 85.81 84 GLU A C 1
ATOM 636 O O . GLU A 1 84 ? 26.654 7.167 -7.988 1.00 85.81 84 GLU A O 1
ATOM 641 N N . GLU A 1 85 ? 28.213 8.354 -6.923 1.00 89.44 85 GLU A N 1
ATOM 642 C CA . GLU A 1 85 ? 27.260 9.074 -6.070 1.00 89.44 85 GLU A CA 1
ATOM 643 C C . GLU A 1 85 ? 26.528 10.199 -6.821 1.00 89.44 85 GLU A C 1
ATOM 645 O O . GLU A 1 85 ? 26.435 11.335 -6.354 1.00 89.44 85 GLU A O 1
ATOM 650 N N . VAL A 1 86 ? 25.988 9.882 -7.992 1.00 84.69 86 VAL A N 1
ATOM 651 C CA . VAL A 1 86 ? 25.064 10.694 -8.794 1.00 84.69 86 VAL A CA 1
ATOM 652 C C . VAL A 1 86 ? 23.666 10.078 -8.729 1.00 84.69 86 VAL A C 1
ATOM 654 O O . VAL A 1 86 ? 23.514 8.932 -8.309 1.00 84.69 86 VAL A O 1
ATOM 657 N N . GLY A 1 87 ? 22.625 10.832 -9.095 1.00 81.94 87 GLY A N 1
ATOM 658 C CA . GLY A 1 87 ? 21.253 10.307 -9.077 1.00 81.94 87 GLY A CA 1
ATOM 659 C C . GLY A 1 87 ? 21.141 9.024 -9.904 1.00 81.94 87 GLY A C 1
ATOM 660 O O . GLY A 1 87 ? 21.837 8.897 -10.913 1.00 81.94 87 GLY A O 1
ATOM 661 N N . PHE A 1 88 ? 20.291 8.068 -9.509 1.00 81.69 88 PHE A N 1
ATOM 662 C CA . PHE A 1 88 ? 20.175 6.801 -10.247 1.00 81.69 88 PHE A CA 1
ATOM 663 C C . PHE A 1 88 ? 19.826 7.009 -11.729 1.00 81.69 88 PHE A C 1
ATOM 665 O O . PHE A 1 88 ? 20.316 6.244 -12.552 1.00 81.69 88 PHE A O 1
ATOM 672 N N . GLY A 1 89 ? 19.081 8.072 -12.061 1.00 77.38 89 GLY A N 1
ATOM 673 C CA . GLY A 1 89 ? 18.804 8.543 -13.429 1.00 77.38 89 GLY A CA 1
ATOM 674 C C . GLY A 1 89 ? 20.017 9.014 -14.253 1.00 77.38 89 GLY A C 1
ATOM 675 O O . GLY A 1 89 ? 19.925 9.106 -15.472 1.00 77.38 89 GLY A O 1
ATOM 676 N N . PHE A 1 90 ? 21.177 9.216 -13.625 1.00 76.56 90 PHE A N 1
ATOM 677 C CA . PHE A 1 90 ? 22.437 9.601 -14.281 1.00 76.56 90 PHE A CA 1
ATOM 678 C C . PHE A 1 90 ? 23.573 8.599 -14.036 1.00 76.56 90 PHE A C 1
ATOM 680 O O . PHE A 1 90 ? 24.679 8.751 -14.553 1.00 76.56 90 PHE A O 1
ATOM 687 N N . ASN A 1 91 ? 23.323 7.561 -13.237 1.00 81.00 91 ASN A N 1
ATOM 688 C CA . ASN A 1 91 ? 24.337 6.597 -12.856 1.00 81.00 91 ASN A CA 1
ATOM 689 C C . ASN A 1 91 ? 24.598 5.588 -13.984 1.00 81.00 91 ASN A C 1
ATOM 691 O O . ASN A 1 91 ? 23.844 4.629 -14.167 1.00 81.00 91 ASN A O 1
ATOM 695 N N . LYS A 1 92 ? 25.706 5.771 -14.712 1.00 74.81 92 LYS A N 1
ATOM 696 C CA . LYS A 1 92 ? 26.074 4.938 -15.875 1.00 74.81 92 LYS A CA 1
ATOM 697 C C . LYS A 1 92 ? 26.128 3.445 -15.539 1.00 74.81 92 LYS A C 1
ATOM 699 O O . LYS A 1 92 ? 25.606 2.623 -16.286 1.00 74.81 92 LYS A O 1
ATOM 704 N N . GLY A 1 93 ? 26.720 3.097 -14.394 1.00 75.12 93 GLY A N 1
ATOM 705 C CA . GLY A 1 93 ? 26.865 1.710 -13.945 1.00 75.12 93 GLY A CA 1
ATOM 706 C C . GLY A 1 93 ? 25.543 1.025 -13.593 1.00 75.12 93 GLY A C 1
ATOM 707 O O . GLY A 1 93 ? 25.499 -0.202 -13.539 1.00 75.12 93 GLY A O 1
ATOM 708 N N . ILE A 1 94 ? 24.478 1.792 -13.368 1.00 77.69 94 ILE A N 1
ATOM 709 C CA . ILE A 1 94 ? 23.139 1.283 -13.067 1.00 77.69 94 ILE A CA 1
ATOM 710 C C . ILE A 1 94 ? 22.278 1.290 -14.323 1.00 77.69 94 ILE A C 1
ATOM 712 O O . ILE A 1 94 ? 21.709 0.260 -14.654 1.00 77.69 94 ILE A O 1
ATOM 716 N N . ILE A 1 95 ? 22.227 2.399 -15.052 1.00 73.69 95 ILE A N 1
ATOM 717 C CA . ILE A 1 95 ? 21.360 2.569 -16.226 1.00 73.69 95 ILE A CA 1
ATOM 718 C C . ILE A 1 95 ? 21.777 1.666 -17.379 1.00 73.69 95 ILE A C 1
ATOM 720 O O . ILE A 1 95 ? 20.946 0.929 -17.905 1.00 73.69 95 ILE A O 1
ATOM 724 N N . LEU A 1 96 ? 23.064 1.676 -17.738 1.00 67.69 96 LEU A N 1
ATOM 725 C CA . LEU A 1 96 ? 23.551 0.916 -18.890 1.00 67.69 96 LEU A CA 1
ATOM 726 C C . LEU A 1 96 ? 23.503 -0.590 -18.609 1.00 67.69 96 LEU A C 1
ATOM 728 O O . LEU A 1 96 ? 23.031 -1.367 -19.435 1.00 67.69 96 LEU A O 1
ATOM 732 N N . ASN A 1 97 ? 23.917 -1.006 -17.407 1.00 66.88 97 ASN A N 1
ATOM 733 C CA . ASN A 1 97 ? 23.899 -2.420 -17.017 1.00 66.88 97 ASN A CA 1
ATOM 734 C C . ASN A 1 97 ? 22.484 -2.957 -16.764 1.00 66.88 97 ASN A C 1
ATOM 736 O O . ASN A 1 97 ? 22.250 -4.149 -16.948 1.00 66.88 97 ASN A O 1
ATOM 740 N N . ALA A 1 98 ? 21.543 -2.112 -16.331 1.00 63.72 98 ALA A N 1
ATOM 741 C CA . ALA A 1 98 ? 20.144 -2.508 -16.188 1.00 63.72 98 ALA A CA 1
ATOM 742 C C . ALA A 1 98 ? 19.386 -2.507 -17.524 1.00 63.72 98 ALA A C 1
ATOM 744 O O . ALA A 1 98 ? 18.256 -2.989 -17.566 1.00 63.72 98 ALA A O 1
ATOM 745 N N . GLY A 1 99 ? 19.995 -2.000 -18.605 1.00 63.66 99 GLY A N 1
ATOM 746 C CA . GLY A 1 99 ? 19.356 -1.890 -19.913 1.00 63.66 99 GLY A CA 1
ATOM 747 C C . GLY A 1 99 ? 18.178 -0.922 -19.896 1.00 63.66 99 GLY A C 1
ATOM 748 O O . GLY A 1 99 ? 17.125 -1.244 -20.436 1.00 63.66 99 GLY A O 1
ATOM 749 N N . VAL A 1 100 ? 18.329 0.217 -19.212 1.00 64.44 100 VAL A N 1
ATOM 750 C CA . VAL A 1 100 ? 17.331 1.291 -19.222 1.00 64.44 100 VAL A CA 1
ATOM 751 C C . VAL A 1 100 ? 17.317 1.916 -20.613 1.00 64.44 100 VAL A C 1
ATOM 753 O O . VAL A 1 100 ? 18.277 2.560 -21.021 1.00 64.44 100 VAL A O 1
ATOM 756 N N . ASP A 1 101 ? 16.212 1.724 -21.328 1.00 66.56 101 ASP A N 1
ATOM 757 C CA . ASP A 1 101 ? 16.068 2.156 -22.724 1.00 66.56 101 ASP A CA 1
ATOM 758 C C . ASP A 1 101 ? 15.285 3.472 -22.879 1.00 66.56 101 ASP A C 1
ATOM 760 O O . ASP A 1 101 ? 15.176 4.004 -23.983 1.00 66.56 101 ASP A O 1
ATOM 764 N N . GLN A 1 102 ? 14.699 3.988 -21.793 1.00 63.41 102 GLN A N 1
ATOM 765 C CA . GLN A 1 102 ? 13.872 5.193 -21.813 1.00 63.41 102 GLN A CA 1
ATOM 766 C C . GLN A 1 102 ? 14.119 6.057 -20.573 1.00 63.41 102 GLN A C 1
ATOM 768 O O . GLN A 1 102 ? 14.050 5.581 -19.441 1.00 63.41 102 GLN A O 1
ATOM 773 N N . PHE A 1 103 ? 14.352 7.345 -20.815 1.00 63.28 103 PHE A N 1
ATOM 774 C CA . PHE A 1 103 ? 14.483 8.387 -19.801 1.00 63.28 103 PHE A CA 1
ATOM 775 C C . PHE A 1 103 ? 13.213 9.244 -19.825 1.00 63.28 103 PHE A C 1
ATOM 777 O O . PHE A 1 103 ? 12.748 9.620 -20.901 1.00 63.28 103 PHE A O 1
ATOM 784 N N . ASP A 1 104 ? 12.629 9.517 -18.660 1.00 59.00 104 ASP A N 1
ATOM 785 C CA . ASP A 1 104 ? 11.386 10.283 -18.513 1.00 59.00 104 ASP A CA 1
ATOM 786 C C . ASP A 1 104 ? 11.579 11.390 -17.468 1.00 59.00 104 ASP A C 1
ATOM 788 O O . ASP A 1 104 ? 12.303 11.201 -16.492 1.00 59.00 104 ASP A O 1
ATOM 792 N N . GLY A 1 105 ? 10.949 12.548 -17.678 1.00 52.91 105 GLY A N 1
ATOM 793 C CA . GLY A 1 105 ? 11.085 13.726 -16.808 1.00 52.91 105 GLY A CA 1
ATOM 794 C C . GLY A 1 105 ? 12.385 14.532 -16.965 1.00 52.91 105 GLY A C 1
ATOM 795 O O . GLY A 1 105 ? 12.599 15.480 -16.212 1.00 52.91 105 GLY A O 1
ATOM 796 N N . GLU A 1 106 ? 13.233 14.196 -17.940 1.00 55.25 106 GLU A N 1
ATOM 797 C CA . GLU A 1 106 ? 14.496 14.895 -18.195 1.00 55.25 106 GLU A CA 1
ATOM 798 C C . GLU A 1 106 ? 14.304 16.052 -19.185 1.00 55.25 106 GLU A C 1
ATOM 800 O O . GLU A 1 106 ? 13.891 15.859 -20.328 1.00 55.25 106 GLU A O 1
ATOM 805 N N . HIS A 1 107 ? 14.638 17.274 -18.766 1.00 50.81 107 HIS A N 1
ATOM 806 C CA . HIS A 1 107 ? 14.583 18.462 -19.630 1.00 50.81 107 HIS A CA 1
ATOM 807 C C . HIS A 1 107 ? 15.910 18.749 -20.352 1.00 50.81 107 HIS A C 1
ATOM 809 O O . HIS A 1 107 ? 15.993 19.708 -21.118 1.00 50.81 107 HIS A O 1
ATOM 815 N N . VAL A 1 108 ? 16.946 17.934 -20.118 1.00 51.41 108 VAL A N 1
ATOM 816 C CA . VAL A 1 108 ? 18.312 18.165 -20.612 1.00 51.41 108 VAL A CA 1
ATOM 817 C C . VAL A 1 108 ? 18.761 16.987 -21.477 1.00 51.41 108 VAL A C 1
ATOM 819 O O . VAL A 1 108 ? 19.528 16.124 -21.055 1.00 51.41 108 VAL A O 1
ATOM 822 N N . ALA A 1 109 ? 18.278 16.948 -22.721 1.00 56.81 109 ALA A N 1
ATOM 823 C CA . ALA A 1 109 ? 18.669 15.928 -23.699 1.00 56.81 109 ALA A CA 1
ATOM 824 C C . ALA A 1 109 ? 20.176 15.959 -24.031 1.00 56.81 109 ALA A C 1
ATOM 826 O O . ALA A 1 109 ? 20.739 14.941 -24.424 1.00 56.81 109 ALA A O 1
ATOM 827 N N . GLU A 1 110 ? 20.843 17.098 -23.826 1.00 60.62 110 GLU A N 1
ATOM 828 C CA . GLU A 1 110 ? 22.276 17.292 -24.091 1.00 60.62 110 GLU A CA 1
ATOM 829 C C . GLU A 1 110 ? 23.162 16.315 -23.307 1.00 60.62 110 GLU A C 1
ATOM 831 O O . GLU A 1 110 ? 24.127 15.801 -23.858 1.00 60.62 110 GLU A O 1
ATOM 836 N N . MET A 1 111 ? 22.790 15.952 -22.074 1.00 60.09 111 MET A N 1
ATOM 837 C CA . MET A 1 111 ? 23.537 14.952 -21.299 1.00 60.09 111 MET A CA 1
ATOM 838 C C . MET A 1 111 ? 23.428 13.541 -21.892 1.00 60.09 111 MET A C 1
ATOM 840 O O . MET A 1 111 ? 24.386 12.772 -21.826 1.00 60.09 111 MET A O 1
ATOM 844 N N . LEU A 1 112 ? 22.277 13.186 -22.476 1.00 61.22 112 LEU A N 1
ATOM 845 C CA . LEU A 1 112 ? 22.099 11.908 -23.176 1.00 61.22 112 LEU A CA 1
ATOM 846 C C . LEU A 1 112 ? 22.887 11.888 -24.486 1.00 61.22 112 LEU A C 1
ATOM 848 O O . LEU A 1 112 ? 23.502 10.878 -24.818 1.00 61.22 112 LEU A O 1
ATOM 852 N N . VAL A 1 113 ? 22.908 13.016 -25.198 1.00 65.38 113 VAL A N 1
ATOM 853 C CA . VAL A 1 113 ? 23.738 13.212 -26.391 1.00 65.38 113 VAL A CA 1
ATOM 854 C C . VAL A 1 113 ? 25.215 13.059 -26.012 1.00 65.38 113 VAL A C 1
ATOM 856 O O . VAL A 1 113 ? 25.897 12.219 -26.590 1.00 65.38 113 VAL A O 1
ATOM 859 N N . ASP A 1 114 ? 25.701 13.741 -24.977 1.00 65.56 114 ASP A N 1
ATOM 860 C CA . ASP A 1 114 ? 27.077 13.580 -24.491 1.00 65.56 114 ASP A CA 1
ATOM 861 C C . ASP A 1 114 ? 27.387 12.148 -24.039 1.00 65.56 114 ASP A C 1
ATOM 863 O O . ASP A 1 114 ? 28.486 11.649 -24.271 1.00 65.56 114 ASP A O 1
ATOM 867 N N . LEU A 1 115 ? 26.434 11.442 -23.429 1.00 62.62 115 LEU A N 1
ATOM 868 C CA . LEU A 1 115 ? 26.600 10.030 -23.083 1.00 62.62 115 LEU A CA 1
ATOM 869 C C . LEU A 1 115 ? 26.778 9.138 -24.319 1.00 62.62 115 LEU A C 1
ATOM 871 O O . LEU A 1 115 ? 27.569 8.201 -24.277 1.00 62.62 115 LEU A O 1
ATOM 875 N N . VAL A 1 116 ? 26.069 9.424 -25.408 1.00 59.78 116 VAL A N 1
ATOM 876 C CA . VAL A 1 116 ? 26.190 8.682 -26.669 1.00 59.78 116 VAL A CA 1
ATOM 877 C C . VAL A 1 116 ? 27.494 9.020 -27.391 1.00 59.78 116 VAL A C 1
ATOM 879 O O . VAL A 1 116 ? 28.183 8.121 -27.861 1.00 59.78 116 VAL A O 1
ATOM 882 N N . TRP A 1 117 ? 27.849 10.302 -27.470 1.00 65.31 117 TRP A N 1
ATOM 883 C CA . TRP A 1 117 ? 28.979 10.761 -28.282 1.00 65.31 117 TRP A CA 1
ATOM 884 C C . TRP A 1 117 ? 30.325 10.728 -27.548 1.00 65.31 117 TRP A C 1
ATOM 886 O O . TRP A 1 117 ? 31.357 10.553 -28.190 1.00 65.31 117 TRP A O 1
ATOM 896 N N . ASN A 1 118 ? 30.328 10.876 -26.219 1.00 67.69 118 ASN A N 1
ATOM 897 C CA . ASN A 1 118 ? 31.539 11.055 -25.408 1.00 67.69 118 ASN A CA 1
ATOM 898 C C . ASN A 1 118 ? 31.714 9.996 -24.296 1.00 67.69 118 ASN A C 1
ATOM 900 O O . ASN A 1 118 ? 32.684 10.058 -23.537 1.00 67.69 118 ASN A O 1
ATOM 904 N N . SER A 1 119 ? 30.809 9.019 -24.163 1.00 62.22 119 SER A N 1
ATOM 905 C CA . SER A 1 119 ? 30.911 7.916 -23.188 1.00 62.22 119 SER A CA 1
ATOM 906 C C . SER A 1 119 ? 31.117 6.570 -23.906 1.00 62.22 119 SER A C 1
ATOM 908 O O . SER A 1 119 ? 30.829 6.463 -25.093 1.00 62.22 119 SER A O 1
ATOM 910 N N . PRO A 1 120 ? 31.589 5.504 -23.228 1.00 65.75 120 PRO A N 1
ATOM 911 C CA . PRO A 1 120 ? 31.914 4.232 -23.878 1.00 65.75 120 PRO A CA 1
ATOM 912 C C . PRO A 1 120 ? 30.668 3.354 -24.106 1.00 65.75 120 PRO A C 1
ATOM 914 O O . PRO A 1 120 ? 30.700 2.151 -23.850 1.00 65.75 120 PRO A O 1
ATOM 917 N N . VAL A 1 121 ? 29.543 3.942 -24.521 1.00 68.50 121 VAL A N 1
ATOM 918 C CA . VAL A 1 121 ? 28.350 3.172 -24.896 1.00 68.50 121 VAL A CA 1
ATOM 919 C C . VAL A 1 121 ? 28.545 2.687 -26.328 1.00 68.50 121 VAL A C 1
ATOM 921 O O . VAL A 1 121 ? 28.801 3.487 -27.222 1.00 68.50 121 VAL A O 1
ATOM 924 N N . SER A 1 122 ? 28.462 1.376 -26.556 1.00 75.44 122 SER A N 1
ATOM 925 C CA . SER A 1 122 ? 28.591 0.840 -27.910 1.00 75.44 122 SER A CA 1
ATOM 926 C C . SER A 1 122 ? 27.371 1.199 -28.759 1.00 75.44 122 SER A C 1
ATOM 928 O O . SER A 1 122 ? 26.239 1.219 -28.274 1.00 75.44 122 SER A O 1
ATOM 930 N N . GLU A 1 123 ? 27.590 1.404 -30.056 1.00 77.06 123 GLU A N 1
ATOM 931 C CA . GLU A 1 123 ? 26.508 1.570 -31.034 1.00 77.06 123 GLU A CA 1
ATOM 932 C C . GLU A 1 123 ? 25.538 0.374 -31.009 1.00 77.06 123 GLU A C 1
ATOM 934 O O . GLU A 1 123 ? 24.331 0.556 -31.078 1.00 77.06 123 GLU A O 1
ATOM 939 N N . GLU A 1 124 ? 26.040 -0.842 -30.766 1.00 81.62 124 GLU A N 1
ATOM 940 C CA . GLU A 1 124 ? 25.222 -2.051 -30.580 1.00 81.62 124 GLU A CA 1
ATOM 941 C C . GLU A 1 124 ? 24.233 -1.941 -29.403 1.00 81.62 124 GLU A C 1
ATOM 943 O O . GLU A 1 124 ? 23.091 -2.411 -29.491 1.00 81.62 124 GLU A O 1
ATOM 948 N N . HIS A 1 125 ? 24.646 -1.322 -28.293 1.00 75.81 125 HIS A N 1
ATOM 949 C CA . HIS A 1 125 ? 23.759 -1.085 -27.156 1.00 75.81 125 HIS A CA 1
ATOM 950 C C . HIS A 1 125 ? 22.658 -0.090 -27.533 1.00 75.81 125 HIS A C 1
ATOM 952 O O . HIS A 1 125 ? 21.485 -0.348 -27.269 1.00 75.81 125 HIS A O 1
ATOM 958 N N . ILE A 1 126 ? 23.023 0.994 -28.223 1.00 74.19 126 ILE A N 1
ATOM 959 C CA . ILE A 1 126 ? 22.074 2.004 -28.710 1.00 74.19 126 ILE A CA 1
ATOM 960 C C . ILE A 1 126 ? 21.075 1.368 -29.680 1.00 74.19 126 ILE A C 1
ATOM 962 O O . ILE A 1 126 ? 19.869 1.517 -29.497 1.00 74.19 126 ILE A O 1
ATOM 966 N N . ASP A 1 127 ? 21.548 0.592 -30.652 1.00 79.94 127 ASP A N 1
ATOM 967 C CA . ASP A 1 127 ? 20.716 -0.164 -31.590 1.00 79.94 127 ASP A CA 1
ATOM 968 C C . ASP A 1 127 ? 19.743 -1.101 -30.869 1.00 79.94 127 ASP A C 1
ATOM 970 O O . ASP A 1 127 ? 18.573 -1.221 -31.245 1.00 79.94 127 ASP A O 1
ATOM 974 N N . THR A 1 128 ? 20.212 -1.766 -29.813 1.00 80.50 128 THR A N 1
ATOM 975 C CA . THR A 1 128 ? 19.376 -2.638 -28.986 1.00 80.50 128 THR A CA 1
ATOM 976 C C . THR A 1 128 ? 18.253 -1.845 -28.319 1.00 80.50 128 THR A C 1
ATOM 978 O O . THR A 1 128 ? 17.089 -2.243 -28.429 1.00 80.50 128 THR A O 1
ATOM 981 N N . SER A 1 129 ? 18.565 -0.711 -27.689 1.00 74.62 129 SER A N 1
ATOM 982 C CA . SER A 1 129 ? 17.576 0.165 -27.049 1.00 74.62 129 SER A CA 1
ATOM 983 C C . SER A 1 129 ? 16.592 0.762 -28.060 1.00 74.62 129 SER A C 1
ATOM 985 O O . SER A 1 129 ? 15.374 0.689 -27.870 1.00 74.62 129 SER A O 1
ATOM 987 N N . VAL A 1 130 ? 17.091 1.256 -29.198 1.00 78.19 130 VAL A N 1
ATOM 988 C CA . VAL A 1 130 ? 16.279 1.836 -30.279 1.00 78.19 130 VAL A CA 1
ATOM 989 C C . VAL A 1 130 ? 15.346 0.799 -30.902 1.00 78.19 130 VAL A C 1
ATOM 991 O O . VAL A 1 130 ? 14.239 1.156 -31.286 1.00 78.19 130 VAL A O 1
ATOM 994 N N . ARG A 1 131 ? 15.714 -0.488 -30.968 1.00 82.56 131 ARG A N 1
ATOM 995 C CA . ARG A 1 131 ? 14.818 -1.555 -31.462 1.00 82.56 131 ARG A CA 1
ATOM 996 C C . ARG A 1 131 ? 13.706 -1.915 -30.478 1.00 82.56 131 ARG A C 1
ATOM 998 O O . ARG A 1 131 ? 12.619 -2.305 -30.911 1.00 82.56 131 ARG A O 1
ATOM 1005 N N . ARG A 1 132 ? 13.944 -1.800 -29.168 1.00 81.56 132 ARG A N 1
ATOM 1006 C CA . ARG A 1 132 ? 12.954 -2.162 -28.137 1.00 81.56 132 ARG A CA 1
ATOM 1007 C C . ARG A 1 132 ? 11.737 -1.241 -28.167 1.00 81.56 132 ARG A C 1
ATOM 1009 O O . ARG A 1 132 ? 10.613 -1.727 -28.073 1.00 81.56 132 ARG A O 1
ATOM 1016 N N . PHE A 1 133 ? 11.934 0.057 -28.388 1.00 77.75 133 PHE A N 1
ATOM 1017 C CA . PHE A 1 133 ? 10.838 1.027 -28.336 1.00 77.75 133 PHE A CA 1
ATOM 1018 C C . PHE A 1 133 ? 9.783 0.861 -29.460 1.00 77.75 133 PHE A C 1
ATOM 1020 O O . PHE A 1 133 ? 8.598 0.717 -29.144 1.00 77.75 133 PHE A O 1
ATOM 1027 N N . PRO A 1 134 ? 10.138 0.792 -30.762 1.00 84.06 134 PRO A N 1
ATOM 1028 C CA . PRO A 1 134 ? 9.185 0.491 -31.830 1.00 84.06 134 PRO A CA 1
ATOM 1029 C C . PRO A 1 134 ? 8.565 -0.898 -31.686 1.00 84.06 134 PRO A C 1
ATOM 1031 O O . PRO A 1 134 ? 7.387 -1.067 -31.989 1.00 84.06 134 PRO A O 1
ATOM 1034 N N . ARG A 1 135 ? 9.320 -1.888 -31.185 1.00 86.62 135 ARG A N 1
ATOM 1035 C CA . ARG A 1 135 ? 8.801 -3.241 -30.950 1.00 86.62 135 ARG A CA 1
ATOM 1036 C C . ARG A 1 135 ? 7.615 -3.233 -29.988 1.00 86.62 135 ARG A C 1
ATOM 1038 O O . ARG A 1 135 ? 6.616 -3.880 -30.280 1.00 86.62 135 ARG A O 1
ATOM 1045 N N . GLU A 1 136 ? 7.699 -2.505 -28.876 1.00 86.44 136 GLU A N 1
ATOM 1046 C CA . GLU A 1 136 ? 6.582 -2.406 -27.925 1.00 86.44 136 GLU A CA 1
ATOM 1047 C C . GLU A 1 136 ? 5.350 -1.748 -28.569 1.00 86.44 136 GLU A C 1
ATOM 1049 O O . GLU A 1 136 ? 4.239 -2.264 -28.439 1.00 86.44 136 GLU A O 1
ATOM 1054 N N . LYS A 1 137 ? 5.538 -0.685 -29.367 1.00 86.31 137 LYS A N 1
ATOM 1055 C CA . LYS A 1 137 ? 4.439 -0.047 -30.119 1.00 86.31 137 LYS A CA 1
ATOM 1056 C C . LYS A 1 137 ? 3.782 -0.989 -31.130 1.00 86.31 137 LYS A C 1
ATOM 1058 O O . LYS A 1 137 ? 2.559 -0.978 -31.254 1.00 86.31 137 LYS A O 1
ATOM 1063 N N . LEU A 1 138 ? 4.578 -1.799 -31.829 1.00 88.75 138 LEU A N 1
ATOM 1064 C CA . LEU A 1 138 ? 4.092 -2.781 -32.803 1.00 88.75 138 LEU A CA 1
ATOM 1065 C C . LEU A 1 138 ? 3.331 -3.927 -32.128 1.00 88.75 138 LEU A C 1
ATOM 1067 O O . LEU A 1 138 ? 2.265 -4.310 -32.600 1.00 88.75 138 LEU A O 1
ATOM 1071 N N . LEU A 1 139 ? 3.829 -4.452 -31.002 1.00 89.38 139 LEU A N 1
ATOM 1072 C CA . LEU A 1 139 ? 3.132 -5.499 -30.244 1.00 89.38 139 LEU A CA 1
ATOM 1073 C C . LEU A 1 139 ? 1.765 -5.024 -29.746 1.00 89.38 139 LEU A C 1
ATOM 1075 O O . LEU A 1 139 ? 0.775 -5.745 -29.870 1.00 89.38 139 LEU A O 1
ATOM 1079 N N . LEU A 1 140 ? 1.705 -3.793 -29.239 1.00 89.62 140 LEU A N 1
ATOM 1080 C CA . LEU A 1 140 ? 0.467 -3.149 -28.804 1.00 89.62 140 LEU A CA 1
ATOM 1081 C C . LEU A 1 140 ? -0.425 -2.691 -29.969 1.00 89.62 140 LEU A C 1
ATOM 1083 O O . LEU A 1 140 ? -1.546 -2.255 -29.729 1.00 89.62 140 LEU A O 1
ATOM 1087 N N . ARG A 1 141 ? 0.049 -2.788 -31.219 1.00 87.94 141 ARG A N 1
ATOM 1088 C CA . ARG A 1 141 ? -0.638 -2.302 -32.427 1.00 87.94 141 ARG A CA 1
ATOM 1089 C C . ARG A 1 141 ? -0.995 -0.813 -32.383 1.00 87.94 141 ARG A C 1
ATOM 1091 O O . ARG A 1 141 ? -1.961 -0.378 -33.006 1.00 87.94 141 ARG A O 1
ATOM 1098 N N . LEU A 1 142 ? -0.185 -0.008 -31.695 1.00 86.00 142 LEU A N 1
ATOM 1099 C CA . LEU A 1 142 ? -0.401 1.442 -31.605 1.00 86.00 142 LEU A CA 1
ATOM 1100 C C . LEU A 1 142 ? -0.219 2.146 -32.957 1.00 86.00 142 LEU A C 1
ATOM 1102 O O . LEU A 1 142 ? -0.744 3.234 -33.149 1.00 86.00 142 LEU A O 1
ATOM 1106 N N . SER A 1 143 ? 0.518 1.543 -33.894 1.00 83.56 143 SER A N 1
ATOM 1107 C CA . SER A 1 143 ? 0.605 2.017 -35.282 1.00 83.56 143 SER A CA 1
ATOM 1108 C C . SER A 1 143 ? -0.680 1.791 -36.074 1.00 83.56 143 SER A C 1
ATOM 1110 O O . SER A 1 143 ? -0.959 2.546 -37.000 1.00 83.56 143 SER A O 1
ATOM 1112 N N . ASP A 1 144 ? -1.438 0.753 -35.723 1.00 84.81 144 ASP A N 1
ATOM 1113 C CA . ASP A 1 144 ? -2.587 0.289 -36.499 1.00 84.81 144 ASP A CA 1
ATOM 1114 C C . ASP A 1 144 ? -3.853 1.044 -36.077 1.00 84.81 144 ASP A C 1
ATOM 1116 O O . ASP A 1 144 ? -4.698 1.361 -36.912 1.00 84.81 144 ASP A O 1
ATOM 1120 N N . ASN A 1 145 ? -3.968 1.361 -34.782 1.00 73.19 145 ASN A N 1
ATOM 1121 C CA . ASN A 1 145 ? -5.018 2.210 -34.234 1.00 73.19 145 ASN A CA 1
ATOM 1122 C C . ASN A 1 145 ? -4.453 3.117 -33.122 1.00 73.19 145 ASN A C 1
ATOM 1124 O O . ASN A 1 145 ? -4.458 2.732 -31.951 1.00 73.19 145 ASN A O 1
ATOM 1128 N N . PRO A 1 146 ? -3.938 4.310 -33.467 1.00 81.81 146 PRO A N 1
ATOM 1129 C CA . PRO A 1 146 ? -3.279 5.197 -32.508 1.00 81.81 146 PRO A CA 1
ATOM 1130 C C . PRO A 1 146 ? -4.258 5.989 -31.629 1.00 81.81 146 PRO A C 1
ATOM 1132 O O . PRO A 1 146 ? -3.818 6.739 -30.757 1.00 81.81 146 PRO A O 1
ATOM 1135 N N . PHE A 1 147 ? -5.566 5.877 -31.876 1.00 84.44 147 PHE A N 1
ATOM 1136 C CA . PHE A 1 147 ? -6.585 6.696 -31.228 1.00 84.44 147 PHE A CA 1
ATOM 1137 C C . PHE A 1 147 ? -7.350 5.923 -30.156 1.00 84.44 147 PHE A C 1
ATOM 1139 O O . PHE A 1 147 ? -7.511 4.705 -30.219 1.00 84.44 147 PHE A O 1
ATOM 1146 N N . ILE A 1 148 ? -7.840 6.666 -29.167 1.00 84.31 148 ILE A N 1
ATOM 1147 C CA . ILE A 1 148 ? -8.713 6.133 -28.126 1.00 84.31 148 ILE A CA 1
ATOM 1148 C C . ILE A 1 148 ? -10.113 5.862 -28.692 1.00 84.31 148 ILE A C 1
ATOM 1150 O O . ILE A 1 148 ? -10.616 6.644 -29.497 1.00 84.31 148 ILE A O 1
ATOM 1154 N N . ASP A 1 149 ? -10.741 4.775 -28.247 1.00 86.50 149 ASP A N 1
ATOM 1155 C CA . ASP A 1 149 ? -12.165 4.507 -28.470 1.00 86.50 149 ASP A CA 1
ATOM 1156 C C . ASP A 1 149 ? -12.959 5.091 -27.281 1.00 86.50 149 ASP A C 1
ATOM 1158 O O . ASP A 1 149 ? -12.920 4.513 -26.186 1.00 86.50 149 ASP A O 1
ATOM 1162 N N . PRO A 1 150 ? -13.633 6.247 -27.445 1.00 89.50 150 PRO A N 1
ATOM 1163 C CA . PRO A 1 150 ? -14.386 6.870 -26.359 1.00 89.50 150 PRO A CA 1
ATOM 1164 C C . PRO A 1 150 ? -15.568 6.008 -25.901 1.00 89.50 150 PRO A C 1
ATOM 1166 O O . PRO A 1 150 ? -15.829 5.936 -24.701 1.00 89.50 150 PRO A O 1
ATOM 1169 N N . ASP A 1 151 ? -16.219 5.275 -26.807 1.00 90.81 151 ASP A N 1
ATOM 1170 C CA . ASP A 1 151 ? -17.356 4.423 -26.456 1.00 90.81 151 ASP A CA 1
ATOM 1171 C C . ASP A 1 151 ? -16.888 3.222 -25.617 1.00 90.81 151 ASP A C 1
ATOM 1173 O O . ASP A 1 151 ? -17.584 2.766 -24.707 1.00 90.81 151 ASP A O 1
ATOM 1177 N N . ALA A 1 152 ? -15.693 2.683 -25.892 1.00 86.81 152 ALA A N 1
ATOM 1178 C CA . ALA A 1 152 ? -15.084 1.653 -25.044 1.00 86.81 152 ALA A CA 1
ATOM 1179 C C . ALA A 1 152 ? -14.717 2.181 -23.651 1.00 86.81 152 ALA A C 1
ATOM 1181 O O . ALA A 1 152 ? -14.848 1.447 -22.664 1.00 86.81 152 ALA A O 1
ATOM 1182 N N . ALA A 1 153 ? -14.285 3.440 -23.551 1.00 88.00 153 ALA A N 1
ATOM 1183 C CA . ALA A 1 153 ? -14.031 4.075 -22.264 1.00 88.00 153 ALA A CA 1
ATOM 1184 C C . ALA A 1 153 ? -15.329 4.211 -21.451 1.00 88.00 153 ALA A C 1
ATOM 1186 O O . ALA A 1 153 ? -15.353 3.804 -20.292 1.00 88.00 153 ALA A O 1
ATOM 1187 N N . GLU A 1 154 ? -16.424 4.668 -22.065 1.00 89.00 154 GLU A N 1
ATOM 1188 C CA . GLU A 1 154 ? -17.736 4.767 -21.405 1.00 89.00 154 GLU A CA 1
ATOM 1189 C C . GLU A 1 154 ? -18.266 3.412 -20.914 1.00 89.00 154 GLU A C 1
ATOM 1191 O O . GLU A 1 154 ? -18.879 3.336 -19.852 1.00 89.00 154 GLU A O 1
ATOM 1196 N N . ARG A 1 155 ? -17.992 2.323 -21.643 1.00 89.38 155 ARG A N 1
ATOM 1197 C CA . ARG A 1 155 ? -18.385 0.966 -21.222 1.00 89.38 155 ARG A CA 1
ATOM 1198 C C . ARG A 1 155 ? -17.557 0.409 -20.063 1.00 89.38 155 ARG A C 1
ATOM 1200 O O . ARG A 1 155 ? -18.034 -0.480 -19.371 1.00 89.38 155 ARG A O 1
ATOM 1207 N N . SER A 1 156 ? -16.312 0.851 -19.892 1.00 87.75 156 SER A N 1
ATOM 1208 C CA . SER A 1 156 ? -15.364 0.247 -18.940 1.00 87.75 156 SER A CA 1
ATOM 1209 C C . SER A 1 156 ? -15.174 1.068 -17.667 1.00 87.75 156 SER A C 1
ATOM 1211 O O . SER A 1 156 ? -15.025 0.507 -16.578 1.00 87.75 156 SER A O 1
ATOM 1213 N N . VAL A 1 157 ? -15.186 2.397 -17.773 1.00 90.06 157 VAL A N 1
ATOM 1214 C CA . VAL A 1 157 ? -15.003 3.294 -16.633 1.00 90.06 157 VAL A CA 1
ATOM 1215 C C . VAL A 1 157 ? -16.265 3.285 -15.777 1.00 90.06 157 VAL A C 1
ATOM 1217 O O . VAL A 1 157 ? -17.340 3.666 -16.222 1.00 90.06 157 VAL A O 1
ATOM 1220 N N . GLY A 1 158 ? -16.126 2.870 -14.517 1.00 88.56 158 GLY A N 1
ATOM 1221 C CA . GLY A 1 158 ? -17.259 2.789 -13.591 1.00 88.56 158 GLY A CA 1
ATOM 1222 C C . GLY A 1 158 ? -18.177 1.588 -13.825 1.00 88.56 158 GLY A C 1
ATOM 1223 O O . GLY A 1 158 ? -19.252 1.539 -13.229 1.00 88.56 158 GLY A O 1
ATOM 1224 N N . ASP A 1 159 ? -17.758 0.616 -14.643 1.00 93.12 159 ASP A N 1
ATOM 1225 C CA . ASP A 1 159 ? -18.495 -0.631 -14.834 1.00 93.12 159 ASP A CA 1
ATOM 1226 C C . ASP A 1 159 ? -18.790 -1.314 -13.485 1.00 93.12 159 ASP A C 1
ATOM 1228 O O . ASP A 1 159 ? -17.921 -1.456 -12.615 1.00 93.12 159 ASP A O 1
ATOM 1232 N N . GLY A 1 160 ? -20.044 -1.738 -13.307 1.00 93.00 160 GLY A N 1
ATOM 1233 C CA . GLY A 1 160 ? -20.542 -2.247 -12.031 1.00 93.00 160 GLY A CA 1
ATOM 1234 C C . GLY A 1 160 ? -19.805 -3.494 -11.540 1.00 93.00 160 GLY A C 1
ATOM 1235 O O . GLY A 1 160 ? -19.645 -3.664 -10.330 1.00 93.00 160 GLY A O 1
ATOM 1236 N N . TYR A 1 161 ? -19.309 -4.339 -12.446 1.00 94.50 161 TYR A N 1
ATOM 1237 C CA . TYR A 1 161 ? -18.524 -5.513 -12.080 1.00 94.50 161 TYR A CA 1
ATOM 1238 C C . TYR A 1 161 ? -17.148 -5.107 -11.531 1.00 94.50 161 TYR A C 1
ATOM 1240 O O . TYR A 1 161 ? -16.757 -5.566 -10.454 1.00 94.50 161 TYR A O 1
ATOM 1248 N N . PHE A 1 162 ? -16.435 -4.184 -12.188 1.00 93.19 162 PHE A N 1
ATOM 1249 C CA . PHE A 1 162 ? -15.146 -3.691 -11.679 1.00 93.19 162 PHE A CA 1
ATOM 1250 C C . PHE A 1 162 ? -15.289 -2.907 -10.371 1.00 93.19 162 PHE A C 1
ATOM 1252 O O . PHE A 1 162 ? -14.466 -3.068 -9.464 1.00 93.19 162 PHE A O 1
ATOM 1259 N N . VAL A 1 163 ? -16.356 -2.117 -10.226 1.00 92.56 163 VAL A N 1
ATOM 1260 C CA . VAL A 1 163 ? -16.676 -1.419 -8.972 1.00 92.56 163 VAL A CA 1
ATOM 1261 C C . VAL A 1 163 ? -16.888 -2.419 -7.829 1.00 92.56 163 VAL A C 1
ATOM 1263 O O . VAL A 1 163 ? -16.347 -2.228 -6.737 1.00 92.56 163 VAL A O 1
ATOM 1266 N N . GLN A 1 164 ? -17.607 -3.521 -8.071 1.00 92.88 164 GLN A N 1
ATOM 1267 C CA . GLN A 1 164 ? -17.810 -4.576 -7.071 1.00 92.88 164 GLN A CA 1
ATOM 1268 C C . GLN A 1 164 ? -16.500 -5.260 -6.661 1.00 92.88 164 GLN A C 1
ATOM 1270 O O . GLN A 1 164 ? -16.270 -5.444 -5.461 1.00 92.88 164 GLN A O 1
ATOM 1275 N N . LEU A 1 165 ? -15.622 -5.578 -7.619 1.00 94.88 165 LEU A N 1
ATOM 1276 C CA . LEU A 1 165 ? -14.296 -6.135 -7.329 1.00 94.88 165 LEU A CA 1
ATOM 1277 C C . LEU A 1 165 ? -13.436 -5.161 -6.511 1.00 94.88 165 LEU A C 1
ATOM 1279 O O . LEU A 1 165 ? -12.774 -5.570 -5.556 1.00 94.88 165 LEU A O 1
ATOM 1283 N N . GLY A 1 166 ? -13.485 -3.865 -6.831 1.00 94.31 166 GLY A N 1
ATOM 1284 C CA . GLY A 1 166 ? -12.816 -2.820 -6.057 1.00 94.31 166 GLY A CA 1
ATOM 1285 C C . GLY A 1 166 ? -13.330 -2.735 -4.617 1.00 94.31 166 GLY A C 1
ATOM 1286 O O . GLY A 1 166 ? -12.535 -2.668 -3.678 1.00 94.31 166 GLY A O 1
ATOM 1287 N N . ALA A 1 167 ? -14.649 -2.794 -4.419 1.00 93.19 167 ALA A N 1
ATOM 1288 C CA . ALA A 1 167 ? -15.256 -2.818 -3.088 1.00 93.19 167 ALA A CA 1
ATOM 1289 C C . ALA A 1 167 ? -14.882 -4.089 -2.303 1.00 93.19 167 ALA A C 1
ATOM 1291 O O . ALA A 1 167 ? -14.610 -4.030 -1.104 1.00 93.19 167 ALA A O 1
ATOM 1292 N N . GLU A 1 168 ? -14.818 -5.249 -2.964 1.00 95.62 168 GLU A N 1
ATOM 1293 C CA . GLU A 1 168 ? -14.338 -6.485 -2.344 1.00 95.62 168 GLU A CA 1
ATOM 1294 C C . GLU A 1 168 ? -12.873 -6.379 -1.909 1.00 95.62 168 GLU A C 1
ATOM 1296 O O . GLU A 1 168 ? -12.557 -6.718 -0.768 1.00 95.62 168 GLU A O 1
ATOM 1301 N N . ALA A 1 169 ? -11.993 -5.854 -2.763 1.00 95.56 169 ALA A N 1
ATOM 1302 C CA . ALA A 1 169 ? -10.587 -5.655 -2.423 1.00 95.56 169 ALA A CA 1
ATOM 1303 C C . ALA A 1 169 ? -10.418 -4.742 -1.195 1.00 95.56 169 ALA A C 1
ATOM 1305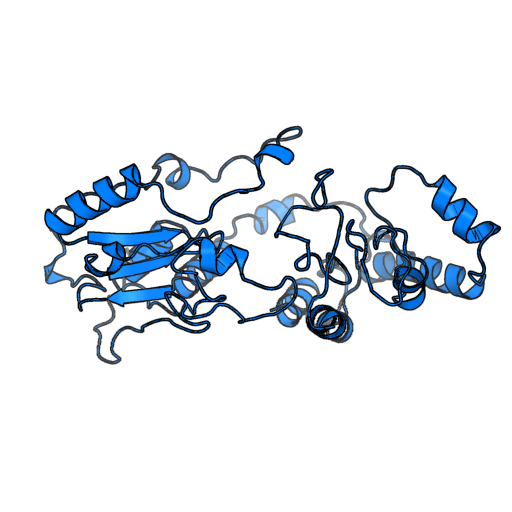 O O . ALA A 1 169 ? -9.618 -5.043 -0.309 1.00 95.56 169 ALA A O 1
ATOM 1306 N N . GLN A 1 170 ? -11.218 -3.675 -1.096 1.00 96.00 170 GLN A N 1
ATOM 1307 C CA . GLN A 1 170 ? -11.226 -2.773 0.061 1.00 96.00 170 GLN A CA 1
ATOM 1308 C C . GLN A 1 170 ? -11.704 -3.452 1.351 1.00 96.00 170 GLN A C 1
ATOM 1310 O O . GLN A 1 170 ? -11.133 -3.209 2.410 1.00 96.00 170 GLN A O 1
ATOM 1315 N N . ARG A 1 171 ? -12.725 -4.316 1.285 1.00 96.50 171 ARG A N 1
ATOM 1316 C CA . ARG A 1 171 ? -13.188 -5.095 2.450 1.00 96.50 171 ARG A CA 1
ATOM 1317 C C . ARG A 1 171 ? -12.137 -6.096 2.910 1.00 96.50 171 ARG A C 1
ATOM 1319 O O . ARG A 1 171 ? -11.888 -6.245 4.104 1.00 96.50 171 ARG A O 1
ATOM 1326 N N . ARG A 1 172 ? -11.503 -6.779 1.954 1.00 96.06 172 ARG A N 1
ATOM 1327 C CA . ARG A 1 172 ? -10.457 -7.773 2.227 1.00 96.06 172 ARG A CA 1
ATOM 1328 C C . ARG A 1 172 ? -9.177 -7.135 2.758 1.00 96.06 172 ARG A C 1
ATOM 1330 O O . ARG A 1 172 ? -8.435 -7.810 3.463 1.00 96.06 172 ARG A O 1
ATOM 1337 N N . SER A 1 173 ? -8.928 -5.856 2.465 1.00 96.69 173 SER A N 1
ATOM 1338 C CA . SER A 1 173 ? -7.779 -5.129 3.008 1.00 96.69 173 SER A CA 1
ATOM 1339 C C . SER A 1 173 ? -7.968 -4.685 4.460 1.00 96.69 173 SER A C 1
ATOM 1341 O O . SER A 1 173 ? -6.968 -4.456 5.127 1.00 96.69 173 SER A O 1
ATOM 1343 N N . CYS A 1 174 ? -9.195 -4.605 4.988 1.00 97.50 174 CYS A N 1
ATOM 1344 C CA . CYS A 1 174 ? -9.426 -4.243 6.388 1.00 97.50 174 CYS A CA 1
ATOM 1345 C C . CYS A 1 174 ? -8.749 -5.239 7.349 1.00 97.50 174 CYS A C 1
ATOM 1347 O O . CYS A 1 174 ? -9.060 -6.438 7.349 1.00 97.50 174 CYS A O 1
ATOM 1349 N N . THR A 1 175 ? -7.862 -4.730 8.207 1.00 97.38 175 THR A N 1
ATOM 1350 C CA . THR A 1 175 ? -7.080 -5.525 9.166 1.00 97.38 175 THR A CA 1
ATOM 1351 C C . THR A 1 175 ? -7.607 -5.299 10.580 1.00 97.38 175 THR A C 1
ATOM 1353 O O . THR A 1 175 ? -7.468 -4.212 11.129 1.00 97.38 175 THR A O 1
ATOM 1356 N N . LEU A 1 176 ? -8.207 -6.317 11.200 1.00 97.12 176 LEU A N 1
ATOM 1357 C CA . LEU A 1 176 ? -8.652 -6.236 12.596 1.00 97.12 176 LEU A CA 1
ATOM 1358 C C . LEU A 1 176 ? -7.445 -6.392 13.531 1.00 97.12 176 LEU A C 1
ATOM 1360 O O . LEU A 1 176 ? -6.823 -7.447 13.528 1.00 97.12 176 LEU A O 1
ATOM 1364 N N . LEU A 1 177 ? -7.114 -5.375 14.323 1.00 95.00 177 LEU A N 1
ATOM 1365 C CA . LEU A 1 177 ? -5.936 -5.376 15.199 1.00 95.00 177 LEU A CA 1
ATOM 1366 C C . LEU A 1 177 ? -6.277 -5.811 16.622 1.00 95.00 177 LEU A C 1
ATOM 1368 O O . LEU A 1 177 ? -5.629 -6.691 17.180 1.00 95.00 177 LEU A O 1
ATOM 1372 N N . THR A 1 178 ? -7.340 -5.242 17.187 1.00 94.38 178 THR A N 1
ATOM 1373 C CA . THR A 1 178 ? -7.853 -5.598 18.515 1.00 94.38 178 THR A CA 1
ATOM 1374 C C . THR A 1 178 ? -9.364 -5.754 18.460 1.00 94.38 178 THR A C 1
ATOM 1376 O O . THR A 1 178 ? -10.039 -5.128 17.637 1.00 94.38 178 THR A O 1
ATOM 1379 N N . ASN A 1 179 ? -9.907 -6.620 19.314 1.00 94.00 179 ASN A N 1
ATOM 1380 C CA . ASN A 1 179 ? -11.345 -6.831 19.411 1.00 94.00 179 ASN A CA 1
ATOM 1381 C C . ASN A 1 179 ? -11.716 -7.475 20.749 1.00 94.00 179 ASN A C 1
ATOM 1383 O O . ASN A 1 179 ? -11.422 -8.648 20.965 1.00 94.00 179 ASN A O 1
ATOM 1387 N N . ASN A 1 180 ? -12.439 -6.749 21.597 1.00 91.38 180 ASN A N 1
ATOM 1388 C CA . ASN A 1 180 ? -12.980 -7.264 22.857 1.00 91.38 180 ASN A CA 1
ATOM 1389 C C . ASN A 1 180 ? -14.353 -7.915 22.620 1.00 91.38 180 ASN A C 1
ATOM 1391 O O . ASN A 1 180 ? -15.349 -7.525 23.227 1.00 91.38 180 ASN A O 1
ATOM 1395 N N . ASP A 1 181 ? -14.425 -8.823 21.639 1.00 88.19 181 ASP A N 1
ATOM 1396 C CA . ASP A 1 181 ? -15.656 -9.473 21.155 1.00 88.19 181 ASP A CA 1
ATOM 1397 C C . ASP A 1 181 ? -16.797 -8.507 20.770 1.00 88.19 181 ASP A C 1
ATOM 1399 O O . ASP A 1 181 ? -17.979 -8.864 20.774 1.00 88.19 181 ASP A O 1
ATOM 1403 N N . THR A 1 182 ? -16.442 -7.272 20.406 1.00 89.56 182 THR A N 1
ATOM 1404 C CA . THR A 1 182 ? -17.396 -6.212 20.057 1.00 89.56 182 THR A CA 1
ATOM 1405 C C . THR A 1 182 ? -17.807 -6.282 18.592 1.00 89.56 182 THR A C 1
ATOM 1407 O O . THR A 1 182 ? -18.988 -6.125 18.283 1.00 89.56 182 THR A O 1
ATOM 1410 N N . VAL A 1 183 ? -16.853 -6.542 17.690 1.00 91.31 183 VAL A N 1
ATOM 1411 C CA . VAL A 1 183 ? -17.128 -6.722 16.258 1.00 91.31 183 VAL A CA 1
ATOM 1412 C C . VAL A 1 183 ? -17.069 -8.203 15.840 1.00 91.31 183 VAL A C 1
ATOM 1414 O O . VAL A 1 183 ? -16.263 -8.966 16.379 1.00 91.31 183 VAL A O 1
ATOM 1417 N N . PRO A 1 184 ? -17.895 -8.630 14.869 1.00 91.38 184 PRO A N 1
ATOM 1418 C CA . PRO A 1 184 ? -18.892 -7.820 14.179 1.00 91.38 184 PRO A CA 1
ATOM 1419 C C . PRO A 1 184 ? -20.113 -7.538 15.068 1.00 91.38 184 PRO A C 1
ATOM 1421 O O . PRO A 1 184 ? -20.495 -8.356 15.907 1.00 91.38 184 PRO A O 1
ATOM 1424 N N . LEU A 1 185 ? -20.735 -6.379 14.867 1.00 86.56 185 LEU A N 1
ATOM 1425 C CA . LEU A 1 185 ? -21.927 -5.963 15.596 1.00 86.56 185 LEU A CA 1
ATOM 1426 C C . LEU A 1 185 ? -23.084 -6.930 15.309 1.00 86.56 185 LEU A C 1
ATOM 1428 O O . LEU A 1 185 ? -23.444 -7.199 14.160 1.00 86.56 185 LEU A O 1
ATOM 1432 N N . ARG A 1 186 ? -23.683 -7.473 16.370 1.00 72.50 186 ARG A N 1
ATOM 1433 C CA . ARG A 1 186 ? -24.747 -8.480 16.283 1.00 72.50 186 ARG A CA 1
ATOM 1434 C C . ARG A 1 186 ? -26.049 -7.844 15.803 1.00 72.50 186 ARG A C 1
ATOM 1436 O O . ARG A 1 186 ? -26.363 -6.712 16.151 1.00 72.50 186 ARG A O 1
ATOM 1443 N N . ARG A 1 187 ? -26.897 -8.625 15.120 1.00 67.81 187 ARG A N 1
ATOM 1444 C CA . ARG A 1 187 ? -28.254 -8.189 14.719 1.00 67.81 187 ARG A CA 1
ATOM 1445 C C . ARG A 1 187 ? -29.108 -7.669 15.879 1.00 67.81 187 ARG A C 1
ATOM 1447 O O . ARG A 1 187 ? -29.930 -6.793 15.670 1.00 67.81 187 ARG A O 1
ATOM 1454 N N . ALA A 1 188 ? -28.905 -8.173 17.096 1.00 62.25 188 ALA A N 1
ATOM 1455 C CA . ALA A 1 188 ? -29.604 -7.676 18.285 1.00 62.25 188 ALA A CA 1
ATOM 1456 C C . ALA A 1 188 ? -29.255 -6.214 18.638 1.00 62.25 188 ALA A C 1
ATOM 1458 O O . ALA A 1 188 ? -29.993 -5.573 19.374 1.00 62.25 188 ALA A O 1
ATOM 1459 N N . GLN A 1 189 ? -28.147 -5.687 18.110 1.00 68.62 189 GLN A N 1
ATOM 1460 C CA . GLN A 1 189 ? -27.729 -4.287 18.239 1.00 68.62 189 GLN A CA 1
ATOM 1461 C C . GLN A 1 189 ? -28.264 -3.417 17.083 1.00 68.62 189 GLN A C 1
ATOM 1463 O O . GLN A 1 189 ? -27.988 -2.220 17.018 1.00 68.62 189 GLN A O 1
ATOM 1468 N N . TRP A 1 190 ? -29.029 -3.988 16.144 1.00 67.25 190 TRP A N 1
ATOM 1469 C CA . TRP A 1 190 ? -29.661 -3.220 15.072 1.00 67.25 190 TRP A CA 1
ATOM 1470 C C . TRP A 1 190 ? -30.828 -2.416 15.660 1.00 67.25 190 TRP A C 1
ATOM 1472 O O . TRP A 1 190 ? -31.761 -2.983 16.221 1.00 67.25 190 TRP A O 1
ATOM 1482 N N . GLY A 1 191 ? -30.740 -1.086 15.571 1.00 68.19 191 GLY A N 1
ATOM 1483 C CA . GLY A 1 191 ? -31.625 -0.142 16.271 1.00 68.19 191 GLY A CA 1
ATOM 1484 C C . GLY A 1 191 ? -30.926 0.666 17.371 1.00 68.19 191 GLY A C 1
ATOM 1485 O O . GLY A 1 191 ? -31.497 1.634 17.874 1.00 68.19 191 GLY A O 1
ATOM 1486 N N . SER A 1 192 ? -29.678 0.329 17.717 1.00 76.69 192 SER A N 1
ATOM 1487 C CA . SER A 1 192 ? -28.827 1.188 18.544 1.00 76.69 192 SER A CA 1
ATOM 1488 C C . SER A 1 192 ? -28.535 2.520 17.843 1.00 76.69 192 SER A C 1
ATOM 1490 O O . SER A 1 192 ? -28.412 2.591 16.620 1.00 76.69 192 SER A O 1
ATOM 1492 N N . LYS A 1 193 ? -28.411 3.596 18.629 1.00 81.81 193 LYS A N 1
ATOM 1493 C CA . LYS A 1 193 ? -27.958 4.897 18.126 1.00 81.81 193 LYS A CA 1
ATOM 1494 C C . LYS A 1 193 ? -26.434 4.898 18.071 1.00 81.81 193 LYS A C 1
ATOM 1496 O O . LYS A 1 193 ? -25.790 4.727 19.102 1.00 81.81 193 LYS A O 1
ATOM 1501 N N . PHE A 1 194 ? -25.876 5.116 16.885 1.00 82.62 194 PHE A N 1
ATOM 1502 C CA . PHE A 1 194 ? -24.436 5.245 16.683 1.00 82.62 194 PHE A CA 1
ATOM 1503 C C . PHE A 1 194 ? -24.055 6.718 16.576 1.00 82.62 194 PHE A C 1
ATOM 1505 O O . PHE A 1 194 ? -24.718 7.491 15.884 1.00 82.62 194 PHE A O 1
ATOM 1512 N N . HIS A 1 195 ? -22.973 7.099 17.249 1.00 85.56 195 HIS A N 1
ATOM 1513 C CA . HIS A 1 195 ? -22.299 8.361 16.990 1.00 85.56 195 HIS A CA 1
ATOM 1514 C C . HIS A 1 195 ? -21.125 8.093 16.050 1.00 85.56 195 HIS A C 1
ATOM 1516 O O . HIS A 1 195 ? -20.270 7.265 16.351 1.00 85.56 195 HIS A O 1
ATOM 1522 N N . ILE A 1 196 ? -21.104 8.783 14.914 1.00 83.31 196 ILE A N 1
ATOM 1523 C CA . ILE A 1 196 ? -20.063 8.651 13.898 1.00 83.31 196 ILE A CA 1
ATOM 1524 C C . ILE A 1 196 ? -19.280 9.962 13.869 1.00 83.31 196 ILE A C 1
ATOM 1526 O O . ILE A 1 196 ? -19.865 11.032 13.709 1.00 83.31 196 ILE A O 1
ATOM 1530 N N . ASN A 1 197 ? -17.963 9.871 14.019 1.00 81.06 197 ASN A N 1
ATOM 1531 C CA . ASN A 1 197 ? -17.041 11.002 13.975 1.00 81.06 197 ASN A CA 1
ATOM 1532 C C . ASN A 1 197 ? -15.877 10.659 13.031 1.00 81.06 197 ASN A C 1
ATOM 1534 O O . ASN A 1 197 ? -15.481 9.501 12.953 1.00 81.06 197 ASN A O 1
ATOM 1538 N N . GLY A 1 198 ? -15.348 11.644 12.303 1.00 70.06 198 GLY A N 1
ATOM 1539 C CA . GLY A 1 198 ? -14.214 11.470 11.385 1.00 70.06 198 GLY A CA 1
ATOM 1540 C C . GLY A 1 198 ? -14.571 11.007 9.967 1.00 70.06 198 GLY A C 1
ATOM 1541 O O . GLY A 1 198 ? -13.725 11.084 9.080 1.00 70.06 198 GLY A O 1
ATOM 1542 N N . PHE A 1 199 ? -15.821 10.613 9.708 1.00 65.06 199 PHE A N 1
ATOM 1543 C CA . PHE A 1 199 ? -16.302 10.361 8.348 1.00 65.06 199 PHE A CA 1
ATOM 1544 C C . PHE A 1 199 ? -16.730 11.675 7.707 1.00 65.06 199 PHE A C 1
ATOM 1546 O O . PHE A 1 199 ? -17.708 12.300 8.119 1.00 65.06 199 PHE A O 1
ATOM 1553 N N . ASN A 1 200 ? -15.991 12.110 6.692 1.00 51.72 200 ASN A N 1
ATOM 1554 C CA . ASN A 1 200 ? -16.385 13.270 5.912 1.00 51.72 200 ASN A CA 1
ATOM 1555 C C . ASN A 1 200 ? -17.454 12.847 4.888 1.00 51.72 200 ASN A C 1
ATOM 1557 O O . ASN A 1 200 ? -17.167 12.122 3.935 1.00 51.72 200 ASN A O 1
ATOM 1561 N N . ARG A 1 201 ? -18.688 13.320 5.108 1.00 44.94 201 ARG A N 1
ATOM 1562 C CA . ARG A 1 201 ? -19.874 13.022 4.290 1.00 44.94 201 ARG A CA 1
ATOM 1563 C C . ARG A 1 201 ? -19.672 13.367 2.804 1.00 44.94 201 ARG A C 1
ATOM 1565 O O . ARG A 1 20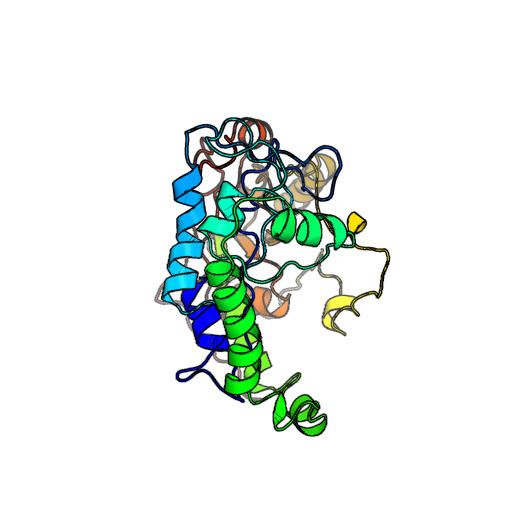1 ? -20.213 12.674 1.954 1.00 44.94 201 ARG A O 1
ATOM 1572 N N . THR A 1 202 ? -18.823 14.342 2.475 1.00 41.47 202 THR A N 1
ATOM 1573 C CA . THR A 1 202 ? -18.565 14.768 1.089 1.00 41.47 202 THR A CA 1
ATOM 1574 C C . THR A 1 202 ? -17.853 13.699 0.244 1.00 41.47 202 THR A C 1
ATOM 1576 O O . THR A 1 202 ? -18.103 13.616 -0.953 1.00 41.47 202 THR A O 1
ATOM 1579 N N . TYR A 1 203 ? -17.021 12.831 0.840 1.00 39.09 203 TYR A N 1
ATOM 1580 C CA . TYR A 1 203 ? -16.373 11.726 0.104 1.00 39.09 203 TYR A CA 1
ATOM 1581 C C . TYR A 1 203 ? -17.312 10.546 -0.180 1.00 39.09 203 TYR A C 1
ATOM 1583 O O . TYR A 1 203 ? -16.966 9.673 -0.970 1.00 39.09 203 TYR A O 1
ATOM 1591 N N . MET A 1 204 ? -18.480 10.505 0.468 1.00 38.81 204 MET A N 1
ATOM 1592 C CA . MET A 1 204 ? -19.506 9.491 0.213 1.00 38.81 204 MET A CA 1
ATOM 1593 C C . MET A 1 204 ? -20.439 9.885 -0.942 1.00 38.81 204 MET A C 1
ATOM 1595 O O . MET A 1 204 ? -21.144 9.029 -1.462 1.00 38.81 204 MET A O 1
ATOM 1599 N N . GLU A 1 205 ? -20.441 11.159 -1.355 1.00 38.47 205 GLU A N 1
ATOM 1600 C CA . GLU A 1 205 ? -21.362 11.697 -2.369 1.00 38.47 205 GLU A CA 1
ATOM 1601 C C . GLU A 1 205 ? -20.700 11.892 -3.751 1.00 38.47 205 GLU A C 1
ATOM 1603 O O . GLU A 1 205 ? -21.406 11.897 -4.757 1.00 38.47 205 GLU A O 1
ATOM 1608 N N . ALA A 1 206 ? -19.363 11.988 -3.836 1.00 33.81 206 ALA A N 1
ATOM 1609 C CA . ALA A 1 206 ? -18.614 11.968 -5.101 1.00 33.81 206 ALA A CA 1
ATOM 1610 C C . ALA A 1 206 ? -17.112 11.659 -4.890 1.00 33.81 206 ALA A C 1
ATOM 1612 O O . ALA A 1 206 ? -16.535 12.097 -3.889 1.00 33.81 206 ALA A O 1
ATOM 1613 N N . PRO A 1 207 ? -16.433 10.962 -5.828 1.00 36.84 207 PRO A N 1
ATOM 1614 C CA . PRO A 1 207 ? -14.978 10.848 -5.800 1.00 36.84 207 PRO A CA 1
ATOM 1615 C C . PRO A 1 207 ? -14.338 12.243 -5.935 1.00 36.84 207 PRO A C 1
ATOM 1617 O O . PRO A 1 207 ? -14.821 13.068 -6.715 1.00 36.84 207 PRO A O 1
ATOM 1620 N N . PRO A 1 208 ? -13.256 12.540 -5.194 1.00 37.25 208 PRO A N 1
ATOM 1621 C CA . PRO A 1 208 ? -12.602 13.837 -5.273 1.00 37.25 208 PRO A CA 1
ATOM 1622 C C . PRO A 1 208 ? -12.058 14.063 -6.687 1.00 37.25 208 PRO A C 1
ATOM 1624 O O . PRO A 1 208 ? -11.341 13.222 -7.228 1.00 37.25 208 PRO A O 1
ATOM 1627 N N . ALA A 1 209 ? -12.381 15.214 -7.277 1.00 35.47 209 ALA A N 1
ATOM 1628 C CA . ALA A 1 209 ? -11.771 15.646 -8.526 1.00 35.47 209 ALA A CA 1
ATOM 1629 C C . ALA A 1 209 ? -10.251 15.763 -8.331 1.00 35.47 209 ALA A C 1
ATOM 1631 O O . ALA A 1 209 ? -9.797 16.420 -7.392 1.00 35.47 209 ALA A O 1
ATOM 1632 N N . PHE A 1 210 ? -9.463 15.130 -9.205 1.00 37.34 210 PHE A N 1
ATOM 1633 C CA . PHE A 1 210 ? -8.012 15.303 -9.215 1.00 37.34 210 PHE A CA 1
ATOM 1634 C C . PHE A 1 210 ? -7.695 16.754 -9.610 1.00 37.34 210 PHE A C 1
ATOM 1636 O O . PHE A 1 210 ? -8.017 17.155 -10.730 1.00 37.34 210 PHE A O 1
ATOM 1643 N N . PRO A 1 211 ? -7.088 17.571 -8.733 1.00 33.31 211 PRO A N 1
ATOM 1644 C CA . PRO A 1 211 ? -6.758 18.941 -9.093 1.00 33.31 211 PRO A CA 1
ATOM 1645 C C . PRO A 1 211 ? -5.628 18.951 -10.131 1.00 33.31 211 PRO A C 1
ATOM 1647 O O . PRO A 1 211 ? -4.569 18.352 -9.928 1.00 33.31 211 PRO A O 1
ATOM 1650 N N . HIS A 1 212 ? -5.839 19.659 -11.241 1.00 36.06 212 HIS A N 1
ATOM 1651 C CA . HIS A 1 212 ? -4.800 19.904 -12.235 1.00 36.06 212 HIS A CA 1
ATOM 1652 C C . HIS A 1 212 ? -3.784 20.936 -11.724 1.00 36.06 212 HIS A C 1
ATOM 1654 O O . HIS A 1 212 ? -4.136 22.071 -11.422 1.00 36.06 212 HIS A O 1
ATOM 1660 N N . SER A 1 213 ? -2.512 20.520 -11.711 1.00 43.72 213 SER A N 1
ATOM 1661 C CA . SER A 1 213 ? -1.266 21.309 -11.639 1.00 43.72 213 SER A CA 1
ATOM 1662 C C . SER A 1 213 ? -1.044 22.254 -10.439 1.00 43.72 213 SER A C 1
ATOM 1664 O O . SER A 1 213 ? -1.854 23.108 -10.107 1.00 43.72 213 SER A O 1
ATOM 1666 N N . GLY A 1 214 ? 0.134 22.123 -9.808 1.00 39.66 214 GLY A N 1
ATOM 1667 C CA . GLY A 1 214 ? 0.661 23.033 -8.773 1.00 39.66 214 GLY A CA 1
ATOM 1668 C C . GLY A 1 214 ? 0.630 22.508 -7.327 1.00 39.66 214 GLY A C 1
ATOM 1669 O O . GLY A 1 214 ? 1.345 23.025 -6.472 1.00 39.66 214 GLY A O 1
ATOM 1670 N N . ALA A 1 215 ? -0.131 21.445 -7.044 1.00 45.72 215 ALA A N 1
ATOM 1671 C CA . ALA A 1 215 ? -0.319 20.897 -5.693 1.00 45.72 215 ALA A CA 1
ATOM 1672 C C . ALA A 1 215 ? 0.686 19.801 -5.276 1.00 45.72 215 ALA A C 1
ATOM 1674 O O . ALA A 1 215 ? 0.670 19.379 -4.123 1.00 45.72 215 ALA A O 1
ATOM 1675 N N . PHE A 1 216 ? 1.575 19.361 -6.174 1.00 47.53 216 PHE A N 1
ATOM 1676 C CA . PHE A 1 216 ? 2.375 18.137 -6.004 1.00 47.53 216 PHE A CA 1
ATOM 1677 C C . PHE A 1 216 ? 3.187 18.104 -4.693 1.00 47.53 216 PHE A C 1
ATOM 1679 O O . PHE A 1 216 ? 3.170 17.105 -3.984 1.00 47.53 216 PHE A O 1
ATOM 1686 N N . LYS A 1 217 ? 3.804 19.227 -4.286 1.00 41.41 217 LYS A N 1
ATOM 1687 C CA . LYS A 1 217 ? 4.550 19.323 -3.012 1.00 41.41 217 LYS A CA 1
ATOM 1688 C C . LYS A 1 217 ? 3.680 19.243 -1.751 1.00 41.41 217 LYS A C 1
ATOM 1690 O O . LYS A 1 217 ? 4.173 18.812 -0.719 1.00 41.41 217 LYS A O 1
ATOM 1695 N N . LYS A 1 218 ? 2.407 19.656 -1.806 1.00 43.72 218 LYS A N 1
ATOM 1696 C CA . LYS A 1 218 ? 1.480 19.607 -0.655 1.00 43.72 218 LYS A CA 1
ATOM 1697 C C . LYS A 1 218 ? 0.817 18.235 -0.482 1.00 43.72 218 LYS A C 1
ATOM 1699 O O . LYS A 1 218 ? 0.085 18.040 0.483 1.00 43.72 218 LYS A O 1
ATOM 1704 N N . SER A 1 219 ? 1.050 17.303 -1.407 1.00 50.78 219 SER A N 1
ATOM 1705 C CA . SER A 1 219 ? 0.425 15.976 -1.415 1.00 50.78 219 SER A CA 1
ATOM 1706 C C . SER A 1 219 ? 1.233 14.898 -0.686 1.00 50.78 219 SER A C 1
ATOM 1708 O O . SER A 1 219 ? 0.697 13.819 -0.442 1.00 50.78 219 SER A O 1
ATOM 1710 N N . PHE A 1 220 ? 2.487 15.169 -0.312 1.00 56.81 220 PHE A N 1
ATOM 1711 C CA . PHE A 1 220 ? 3.317 14.216 0.425 1.00 56.81 220 PHE A CA 1
ATOM 1712 C C . PHE A 1 220 ? 3.132 14.410 1.929 1.00 56.81 220 PHE A C 1
ATOM 1714 O O . PHE A 1 220 ? 3.516 15.434 2.490 1.00 56.81 220 PHE A O 1
ATOM 1721 N N . ALA A 1 221 ? 2.522 13.424 2.586 1.00 63.88 221 ALA A N 1
ATOM 1722 C CA . ALA A 1 221 ? 2.445 13.399 4.039 1.00 63.88 221 ALA A CA 1
ATOM 1723 C C . ALA A 1 221 ? 3.849 13.146 4.615 1.00 63.88 221 ALA A C 1
ATOM 1725 O O . ALA A 1 221 ? 4.383 12.048 4.467 1.00 63.88 221 ALA A O 1
ATOM 1726 N N . SER A 1 222 ? 4.427 14.153 5.269 1.00 69.81 222 SER A N 1
ATOM 1727 C CA . SER A 1 222 ? 5.752 14.112 5.897 1.00 69.81 222 SER A CA 1
ATOM 1728 C C . SER A 1 222 ? 5.679 14.471 7.386 1.00 69.81 222 SER A C 1
ATOM 1730 O O . SER A 1 222 ? 4.608 14.788 7.912 1.00 69.81 222 SER A O 1
ATOM 1732 N N . GLY A 1 223 ? 6.810 14.370 8.086 1.00 80.69 223 GLY A N 1
ATOM 1733 C CA . GLY A 1 223 ? 6.905 14.663 9.515 1.00 80.69 223 GLY A CA 1
ATOM 1734 C C . GLY A 1 223 ? 6.415 13.526 10.413 1.00 80.69 223 GLY A C 1
ATOM 1735 O O . GLY A 1 223 ? 6.217 12.397 9.952 1.00 80.69 223 GLY A O 1
ATOM 1736 N N . SER A 1 224 ? 6.235 13.861 11.696 1.00 83.25 224 SER A N 1
ATOM 1737 C CA . SER A 1 224 ? 5.991 12.915 12.791 1.00 83.25 224 SER A CA 1
ATOM 1738 C C . SER A 1 224 ? 4.895 11.890 12.485 1.00 83.25 224 SER A C 1
ATOM 1740 O O . SER A 1 224 ? 3.840 12.213 11.933 1.00 83.25 224 SER A O 1
ATOM 1742 N N . LEU A 1 225 ? 5.160 10.645 12.878 1.00 85.50 225 LEU A N 1
ATOM 1743 C CA . LEU A 1 225 ? 4.198 9.546 12.877 1.00 85.50 225 LEU A CA 1
ATOM 1744 C C . LEU A 1 225 ? 3.412 9.472 14.194 1.00 85.50 225 LEU A C 1
ATOM 1746 O O . LEU A 1 225 ? 2.451 8.708 14.271 1.00 85.50 225 LEU A O 1
ATOM 1750 N N . ALA A 1 226 ? 3.784 10.254 15.215 1.00 85.19 226 ALA A N 1
ATOM 1751 C CA . ALA A 1 226 ? 3.051 10.316 16.472 1.00 85.19 226 ALA A CA 1
ATOM 1752 C C . ALA A 1 226 ? 1.751 11.109 16.352 1.00 85.19 226 ALA A C 1
ATOM 1754 O O . ALA A 1 226 ? 1.668 12.146 15.695 1.00 85.19 226 ALA A O 1
ATOM 1755 N N . PHE A 1 227 ? 0.749 10.633 17.085 1.00 82.44 227 PHE A N 1
ATOM 1756 C CA . PHE A 1 227 ? -0.460 11.393 17.360 1.00 82.44 227 PHE A CA 1
ATOM 1757 C C . PHE A 1 227 ? -0.137 12.556 18.301 1.00 82.44 227 PHE A C 1
ATOM 1759 O O . PHE A 1 227 ? 0.631 12.398 19.252 1.00 82.44 227 PHE A O 1
ATOM 1766 N N . ASP A 1 228 ? -0.760 13.703 18.046 1.00 85.25 228 ASP A N 1
ATOM 1767 C CA . ASP A 1 228 ? -0.720 14.861 18.937 1.00 85.25 228 ASP A CA 1
ATOM 1768 C C . ASP A 1 228 ? -1.312 14.527 20.325 1.00 85.25 228 ASP A C 1
ATOM 1770 O O . ASP A 1 228 ? -2.259 13.743 20.441 1.00 85.25 228 ASP A O 1
ATOM 1774 N N . GLU A 1 229 ? -0.774 15.132 21.387 1.00 86.25 229 GLU A N 1
ATOM 1775 C CA . GLU A 1 229 ? -1.214 14.888 22.771 1.00 86.25 229 GLU A CA 1
ATOM 1776 C C . GLU A 1 229 ? -2.662 15.331 23.024 1.00 86.25 229 GLU A C 1
ATOM 1778 O O . GLU A 1 229 ? -3.399 14.690 23.784 1.00 86.25 229 GLU A O 1
ATOM 1783 N N . GLY A 1 230 ? -3.109 16.398 22.358 1.00 87.81 230 GLY A N 1
ATOM 1784 C CA . GLY A 1 230 ? -4.502 16.829 22.378 1.00 87.81 230 GLY A CA 1
ATOM 1785 C C . GLY A 1 230 ? -5.423 15.777 21.763 1.00 87.81 230 GLY A C 1
ATOM 1786 O O . GLY A 1 230 ? -6.465 15.456 22.343 1.00 87.81 230 GLY A O 1
ATOM 1787 N N . GLU A 1 231 ? -5.016 15.175 20.645 1.00 86.31 231 GLU A N 1
ATOM 1788 C CA . GLU A 1 231 ? -5.763 14.092 20.002 1.00 86.31 231 GLU A CA 1
ATOM 1789 C C . GLU A 1 231 ? -5.796 12.821 20.863 1.00 86.31 231 GLU A C 1
ATOM 1791 O O . GLU A 1 231 ? -6.874 12.258 21.068 1.00 86.31 231 GLU A O 1
ATOM 1796 N N . LYS A 1 232 ? -4.670 12.416 21.466 1.00 87.56 232 LYS A N 1
ATOM 1797 C CA . LYS A 1 232 ? -4.633 11.298 22.430 1.00 87.56 232 LYS A CA 1
ATOM 1798 C C . LYS A 1 232 ? -5.570 11.546 23.615 1.00 87.56 232 LYS A C 1
ATOM 1800 O O . LYS A 1 232 ? -6.356 10.674 23.987 1.00 87.56 232 LYS A O 1
ATOM 1805 N N . THR A 1 233 ? -5.543 12.758 24.173 1.00 90.19 233 THR A N 1
ATOM 1806 C CA . THR A 1 233 ? -6.413 13.163 25.288 1.00 90.19 233 THR A CA 1
ATOM 1807 C C . THR A 1 233 ? -7.889 13.124 24.889 1.00 90.19 233 THR A C 1
ATOM 1809 O O . THR A 1 233 ? -8.739 12.665 25.657 1.00 90.19 233 THR A O 1
ATOM 1812 N N . ARG A 1 234 ? -8.218 13.597 23.682 1.00 90.00 234 ARG A N 1
ATOM 1813 C CA . ARG A 1 234 ? -9.582 13.575 23.144 1.00 90.00 234 ARG A CA 1
ATOM 1814 C C . ARG A 1 234 ? -10.078 12.142 22.954 1.00 90.00 234 ARG A C 1
ATOM 1816 O O . ARG A 1 234 ? -11.194 11.834 23.369 1.00 90.00 234 ARG A O 1
ATOM 1823 N N . GLN A 1 235 ? -9.255 11.276 22.367 1.00 90.38 235 GLN A N 1
ATOM 1824 C CA . GLN A 1 235 ? -9.562 9.862 22.155 1.00 90.38 235 GLN A CA 1
ATOM 1825 C C . GLN A 1 235 ? -9.797 9.130 23.480 1.00 90.38 235 GLN A C 1
ATOM 1827 O O . GLN A 1 235 ? -10.833 8.488 23.636 1.00 90.38 235 GLN A O 1
ATOM 1832 N N . ALA A 1 236 ? -8.918 9.311 24.471 1.00 90.38 236 ALA A N 1
ATOM 1833 C CA . ALA A 1 236 ? -9.068 8.702 25.794 1.00 90.38 236 ALA A CA 1
ATOM 1834 C C . ALA A 1 236 ? -10.399 9.081 26.472 1.00 90.38 236 ALA A C 1
ATOM 1836 O O . ALA A 1 236 ? -11.089 8.221 27.017 1.00 90.38 236 ALA A O 1
ATOM 1837 N N . LYS A 1 237 ? -10.815 10.354 26.379 1.00 92.62 237 LYS A N 1
ATOM 1838 C CA . LYS A 1 237 ? -12.123 10.801 26.893 1.00 92.62 237 LYS A CA 1
ATOM 1839 C C . LYS A 1 237 ? -13.295 10.095 26.205 1.00 92.62 237 LYS A C 1
ATOM 1841 O O . LYS A 1 237 ? -14.278 9.777 26.866 1.00 92.62 237 LYS A O 1
ATOM 1846 N N . ILE A 1 238 ? -13.203 9.859 24.895 1.00 92.50 238 ILE A N 1
ATOM 1847 C CA . ILE A 1 238 ? -14.246 9.160 24.130 1.00 92.50 238 ILE A CA 1
ATOM 1848 C C . ILE A 1 238 ? -14.295 7.683 24.521 1.00 92.50 238 ILE A C 1
ATOM 1850 O O . ILE A 1 238 ? -15.373 7.187 24.841 1.00 92.50 238 ILE A O 1
ATOM 1854 N N . TYR A 1 239 ? -13.143 7.007 24.555 1.00 92.50 239 TYR A N 1
ATOM 1855 C CA . TYR A 1 239 ? -13.056 5.583 24.888 1.00 92.50 239 TYR A CA 1
ATOM 1856 C C . TYR A 1 239 ? -13.578 5.291 26.302 1.00 92.50 239 TYR A C 1
ATOM 1858 O O . TYR A 1 239 ? -14.240 4.279 26.514 1.00 92.50 239 TYR A O 1
ATOM 1866 N N . ALA A 1 240 ? -13.363 6.211 27.250 1.00 92.50 240 ALA A N 1
ATOM 1867 C CA . ALA A 1 240 ? -13.907 6.113 28.603 1.00 92.50 240 ALA A CA 1
ATOM 1868 C C . ALA A 1 240 ? -15.427 6.363 28.681 1.00 92.50 240 ALA A C 1
ATOM 1870 O O . ALA A 1 240 ? -16.092 5.838 29.572 1.00 92.50 240 ALA A O 1
ATOM 1871 N N . ALA A 1 241 ? -15.984 7.178 27.780 1.00 93.75 241 ALA A N 1
ATOM 1872 C CA . ALA A 1 241 ? -17.395 7.560 27.808 1.00 93.75 241 ALA A CA 1
ATOM 1873 C C . ALA A 1 241 ? -18.308 6.561 27.081 1.00 93.75 241 ALA A C 1
ATOM 1875 O O . ALA A 1 241 ? -19.461 6.381 27.473 1.00 93.75 241 ALA A O 1
ATOM 1876 N N . VAL A 1 242 ? -17.824 5.939 26.003 1.00 91.19 242 VAL A N 1
ATOM 1877 C CA . VAL A 1 242 ? -18.624 5.042 25.164 1.00 91.19 242 VAL A CA 1
ATOM 1878 C C . VAL A 1 242 ? -17.765 3.944 24.541 1.00 91.19 242 VAL A C 1
ATOM 1880 O O . VAL A 1 242 ? -16.636 4.178 24.110 1.00 91.19 242 VAL A O 1
ATOM 1883 N N . SER A 1 243 ? -18.327 2.735 24.442 1.00 91.31 243 SER A N 1
ATOM 1884 C CA . SER A 1 243 ? -17.709 1.634 23.697 1.00 91.31 243 SER A CA 1
ATOM 1885 C C . SER A 1 243 ? -17.460 2.070 22.251 1.00 91.31 243 SER A C 1
ATOM 1887 O O . SER A 1 243 ? -18.398 2.387 21.518 1.00 91.31 243 SER A O 1
ATOM 1889 N N . THR A 1 244 ? -16.185 2.141 21.868 1.00 93.94 244 THR A N 1
ATOM 1890 C CA . THR A 1 244 ? -15.751 2.783 20.623 1.00 93.94 244 THR A CA 1
ATOM 1891 C C . THR A 1 244 ? -15.043 1.786 19.715 1.00 93.94 244 THR A C 1
ATOM 1893 O O . THR A 1 244 ? -14.134 1.080 20.151 1.00 93.94 244 THR A O 1
ATOM 1896 N N . ILE A 1 245 ? -15.444 1.759 18.444 1.00 94.06 245 ILE A N 1
ATOM 1897 C CA . ILE A 1 245 ? -14.742 1.058 17.365 1.00 94.06 245 ILE A CA 1
ATOM 1898 C C . ILE A 1 245 ? -13.920 2.102 16.610 1.00 94.06 245 ILE A C 1
ATOM 1900 O O . ILE A 1 245 ? -14.463 3.126 16.196 1.00 94.06 245 ILE A O 1
ATOM 1904 N N . VAL A 1 246 ? -12.624 1.853 16.447 1.00 93.44 246 VAL A N 1
ATOM 1905 C CA . VAL A 1 246 ? -11.677 2.794 15.840 1.00 93.44 246 VAL A CA 1
ATOM 1906 C C . VAL A 1 246 ? -11.277 2.310 14.452 1.00 93.44 246 VAL A C 1
ATOM 1908 O O . VAL A 1 2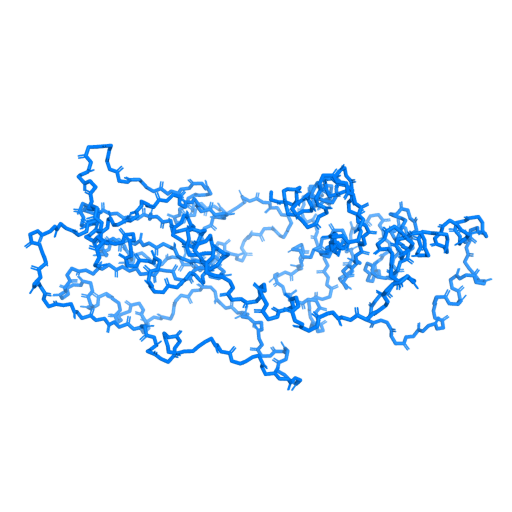46 ? -10.819 1.179 14.299 1.00 93.44 246 VAL A O 1
ATOM 1911 N N . ASP A 1 247 ? -11.413 3.190 13.461 1.00 92.81 247 ASP A N 1
ATOM 1912 C CA . ASP A 1 247 ? -10.739 3.065 12.169 1.00 92.81 247 ASP A CA 1
ATOM 1913 C C . ASP A 1 247 ? -9.391 3.785 12.229 1.00 92.81 247 ASP A C 1
ATOM 1915 O O . ASP A 1 247 ? -9.325 5.011 12.345 1.00 92.81 247 ASP A O 1
ATOM 1919 N N . MET A 1 248 ? -8.309 3.019 12.162 1.00 90.19 248 MET A N 1
ATOM 1920 C CA . MET A 1 248 ? -6.965 3.554 12.041 1.00 90.19 248 MET A CA 1
ATOM 1921 C C . MET A 1 248 ? -6.581 3.620 10.563 1.00 90.19 248 MET A C 1
ATOM 1923 O O . MET A 1 248 ? -6.136 2.635 9.973 1.00 90.19 248 MET A O 1
ATOM 1927 N N . SER A 1 249 ? -6.721 4.805 9.967 1.00 88.00 249 SER A N 1
ATOM 1928 C CA . SER A 1 249 ? -6.311 5.041 8.580 1.00 88.00 249 SER A CA 1
ATOM 1929 C C . SER A 1 249 ? -4.782 5.032 8.443 1.00 88.00 249 SER A C 1
ATOM 1931 O O . SER A 1 249 ? -4.095 6.022 8.700 1.00 88.00 249 SER A O 1
ATOM 1933 N N . MET A 1 250 ? -4.234 3.899 8.022 1.00 86.62 250 MET A N 1
ATOM 1934 C CA . MET A 1 250 ? -2.806 3.628 7.904 1.00 86.62 250 MET A CA 1
ATOM 1935 C C . MET A 1 250 ? -2.291 3.882 6.480 1.00 86.62 250 MET A C 1
ATOM 1937 O O . MET A 1 250 ? -1.897 2.966 5.762 1.00 86.62 250 MET A O 1
ATOM 1941 N N . LYS A 1 251 ? -2.253 5.150 6.053 1.00 81.56 251 LYS A N 1
ATOM 1942 C CA . LYS A 1 251 ? -1.529 5.535 4.817 1.00 81.56 251 LYS A CA 1
ATOM 1943 C C . LYS A 1 251 ? -0.003 5.475 4.982 1.00 81.56 251 LYS A C 1
ATOM 1945 O O . LYS A 1 251 ? 0.722 5.367 4.000 1.00 81.56 251 LYS A O 1
ATOM 1950 N N . ARG A 1 252 ? 0.457 5.578 6.230 1.00 84.25 252 ARG A N 1
ATOM 1951 C CA . ARG A 1 252 ? 1.834 5.420 6.718 1.00 84.25 252 ARG A CA 1
ATOM 1952 C C . ARG A 1 252 ? 1.776 4.609 8.027 1.00 84.25 252 ARG A C 1
ATOM 1954 O O . ARG A 1 252 ? 0.700 4.594 8.639 1.00 84.25 252 ARG A O 1
ATOM 1961 N N . PRO A 1 253 ? 2.871 3.965 8.474 1.00 83.12 253 PRO A N 1
ATOM 1962 C CA . PRO A 1 253 ? 2.921 3.257 9.756 1.00 83.12 253 PRO A CA 1
ATOM 1963 C C . PRO A 1 253 ? 2.880 4.248 10.933 1.00 83.12 253 PRO A C 1
ATOM 1965 O O . PRO A 1 253 ? 3.900 4.567 11.529 1.00 83.12 253 PRO A O 1
ATOM 1968 N N . GLY A 1 254 ? 1.702 4.801 11.235 1.00 83.38 254 GLY A N 1
ATOM 1969 C CA . GLY A 1 254 ? 1.523 5.735 12.350 1.00 83.38 254 GLY A CA 1
ATOM 1970 C C . GLY A 1 254 ? 1.917 5.097 13.683 1.00 83.38 254 GLY A C 1
ATOM 1971 O O . GLY A 1 254 ? 1.617 3.924 13.911 1.00 83.38 254 GLY A O 1
ATOM 1972 N N . ALA A 1 255 ? 2.557 5.871 14.558 1.00 84.19 255 ALA A N 1
ATOM 1973 C CA . ALA A 1 255 ? 2.988 5.399 15.865 1.00 84.19 255 ALA A CA 1
ATOM 1974 C C . ALA A 1 255 ? 1.763 5.168 16.759 1.00 84.19 255 ALA A C 1
ATOM 1976 O O . ALA A 1 255 ? 1.042 6.116 17.083 1.00 84.19 255 ALA A O 1
ATOM 1977 N N . VAL A 1 256 ? 1.481 3.905 17.089 1.00 83.88 256 VAL A N 1
ATOM 1978 C CA . VAL A 1 256 ? 0.229 3.500 17.743 1.00 83.88 256 VAL A CA 1
ATOM 1979 C C . VAL A 1 256 ? 0.243 3.966 19.204 1.00 83.88 256 VAL A C 1
ATOM 1981 O O . VAL A 1 256 ? 1.097 3.524 19.971 1.00 83.88 256 VAL A O 1
ATOM 1984 N N . PRO A 1 257 ? -0.705 4.819 19.632 1.00 79.31 257 PRO A N 1
ATOM 1985 C CA . PRO A 1 257 ? -0.780 5.268 21.018 1.00 79.31 257 PRO A CA 1
ATOM 1986 C C . PRO A 1 257 ? -1.225 4.150 21.967 1.00 79.31 257 PRO A C 1
ATOM 1988 O O . PRO A 1 257 ? -2.193 3.448 21.677 1.00 79.31 257 PRO A O 1
ATOM 1991 N N . ASP A 1 258 ? -0.639 4.076 23.165 1.00 79.69 258 ASP A N 1
ATOM 1992 C CA . ASP A 1 258 ? -1.018 3.087 24.195 1.00 79.69 258 ASP A CA 1
ATOM 1993 C C . ASP A 1 258 ? -2.511 3.138 24.570 1.00 79.69 258 ASP A C 1
ATOM 1995 O O . ASP A 1 258 ? -3.132 2.121 24.887 1.00 79.69 258 ASP A O 1
ATOM 1999 N N . GLY A 1 259 ? -3.129 4.321 24.470 1.00 80.38 259 GLY A N 1
ATOM 2000 C CA . GLY A 1 259 ? -4.558 4.519 24.718 1.00 80.38 259 GLY A CA 1
ATOM 2001 C C . GLY A 1 259 ? -5.483 3.708 23.801 1.00 80.38 259 GLY A C 1
ATOM 2002 O O . GLY A 1 259 ? -6.643 3.504 24.155 1.00 80.38 259 GLY A O 1
ATOM 2003 N N . PHE A 1 260 ? -4.995 3.193 22.665 1.00 84.69 260 PHE A N 1
ATOM 2004 C CA . PHE A 1 260 ? -5.782 2.348 21.757 1.00 84.69 260 PHE A CA 1
ATOM 2005 C C . PHE A 1 260 ? -6.231 1.033 22.407 1.00 84.69 260 PHE A C 1
ATOM 2007 O O . PHE A 1 260 ? -7.239 0.471 21.988 1.00 84.69 260 PHE A O 1
ATOM 2014 N N . ALA A 1 261 ? -5.559 0.575 23.469 1.00 82.69 261 ALA A N 1
ATOM 2015 C CA . ALA A 1 261 ? -5.995 -0.587 24.244 1.00 82.69 261 ALA A CA 1
ATOM 2016 C C . ALA A 1 261 ? -7.367 -0.391 24.925 1.00 82.69 261 ALA A C 1
ATOM 2018 O O . ALA A 1 261 ? -8.017 -1.370 25.283 1.00 82.69 261 ALA A O 1
ATOM 2019 N N . GLN A 1 262 ? -7.823 0.857 25.098 1.00 90.31 262 GLN A N 1
ATOM 2020 C CA . GLN A 1 262 ? -9.140 1.170 25.668 1.00 90.31 262 GLN A CA 1
ATOM 2021 C C . GLN A 1 262 ? -10.272 1.086 24.634 1.00 90.31 262 GLN A C 1
ATOM 2023 O O . GLN A 1 262 ? -11.444 1.037 25.010 1.00 90.31 262 GLN A O 1
ATOM 2028 N N . ALA A 1 263 ? -9.950 1.083 23.336 1.00 94.19 263 ALA A N 1
ATOM 2029 C CA . ALA A 1 263 ? -10.951 0.918 22.294 1.00 94.19 263 ALA A CA 1
ATOM 2030 C C . ALA A 1 263 ? -11.545 -0.498 22.340 1.00 94.19 263 ALA A C 1
ATOM 2032 O O . ALA A 1 263 ? -10.858 -1.482 22.610 1.00 94.19 263 ALA A O 1
ATOM 2033 N N . ALA A 1 264 ? -12.836 -0.612 22.036 1.00 94.62 264 ALA A N 1
ATOM 2034 C CA . ALA A 1 264 ? -13.534 -1.894 22.030 1.00 94.62 264 ALA A CA 1
ATOM 2035 C C . ALA A 1 264 ? -13.104 -2.774 20.844 1.00 94.62 264 ALA A C 1
ATOM 2037 O O . ALA A 1 264 ? -13.069 -4.002 20.948 1.00 94.62 264 ALA A O 1
ATOM 2038 N N . ALA A 1 265 ? -12.760 -2.138 19.723 1.00 95.38 265 ALA A N 1
ATOM 2039 C CA . ALA A 1 265 ? -12.084 -2.760 18.597 1.00 95.38 265 ALA A CA 1
ATOM 2040 C C . ALA A 1 265 ? -11.292 -1.714 17.805 1.00 95.38 265 ALA A C 1
ATOM 2042 O O . ALA A 1 265 ? -11.728 -0.567 17.684 1.00 95.38 265 ALA A O 1
ATOM 2043 N N . VAL A 1 266 ? -10.169 -2.127 17.223 1.00 94.94 266 VAL A N 1
ATOM 2044 C CA . VAL A 1 266 ? -9.367 -1.310 16.304 1.00 94.94 266 VAL A CA 1
ATOM 2045 C C . VAL A 1 266 ? -9.246 -2.051 14.980 1.00 94.94 266 VAL A C 1
ATOM 2047 O O . VAL A 1 266 ? -8.800 -3.199 14.939 1.00 94.94 266 VAL A O 1
ATOM 2050 N N . ILE A 1 267 ? -9.632 -1.392 13.892 1.00 95.69 267 ILE A N 1
ATOM 2051 C CA . ILE A 1 267 ? -9.487 -1.879 12.520 1.00 95.69 267 ILE A CA 1
ATOM 2052 C C . ILE A 1 267 ? -8.568 -0.911 11.783 1.00 95.69 267 ILE A C 1
ATOM 2054 O O . ILE A 1 267 ? -8.815 0.287 11.785 1.00 95.69 267 ILE A O 1
ATOM 2058 N N . ALA A 1 268 ? -7.519 -1.419 11.145 1.00 95.19 268 ALA A N 1
ATOM 2059 C CA . ALA A 1 268 ? -6.687 -0.634 10.248 1.00 95.19 268 ALA A CA 1
ATOM 2060 C C . ALA A 1 268 ? -7.231 -0.673 8.814 1.00 95.19 268 ALA A C 1
ATOM 2062 O O . ALA A 1 268 ? -7.546 -1.746 8.282 1.00 95.19 268 ALA A O 1
ATOM 2063 N N . THR A 1 269 ? -7.305 0.500 8.186 1.00 94.00 269 THR A N 1
ATOM 2064 C CA . THR A 1 269 ? -7.677 0.679 6.776 1.00 94.00 269 THR A CA 1
ATOM 2065 C C . THR A 1 269 ? -6.575 1.405 6.015 1.00 94.00 269 THR A C 1
ATOM 2067 O O . THR A 1 269 ? -5.788 2.153 6.586 1.00 94.00 269 THR A O 1
ATOM 2070 N N . TYR A 1 270 ? -6.515 1.212 4.697 1.00 91.56 270 TYR A N 1
ATOM 2071 C CA . TYR A 1 270 ? -5.418 1.715 3.855 1.00 91.56 270 TYR A CA 1
ATOM 2072 C C . TYR A 1 270 ? -5.935 2.680 2.781 1.00 91.56 270 TYR A C 1
ATOM 2074 O O . TYR A 1 270 ? -5.539 2.621 1.621 1.00 91.56 270 TYR A O 1
ATOM 2082 N N . GLY A 1 271 ? -6.882 3.542 3.166 1.00 86.56 271 GLY A N 1
ATOM 2083 C CA . GLY A 1 271 ? -7.668 4.350 2.226 1.00 86.56 271 GLY A CA 1
ATOM 2084 C C . GLY A 1 271 ? -8.904 3.632 1.675 1.00 86.56 271 GLY A C 1
ATOM 2085 O O . GLY A 1 271 ? -9.445 4.057 0.658 1.00 86.56 271 GLY A O 1
ATOM 2086 N N . SER A 1 272 ? -9.346 2.557 2.335 1.00 90.81 272 SER A N 1
ATOM 2087 C CA . SER A 1 272 ? -10.633 1.912 2.059 1.00 90.81 272 SER A CA 1
ATOM 2088 C C . SER A 1 272 ? -11.797 2.874 2.323 1.00 90.81 272 SER A C 1
ATOM 2090 O O . SER A 1 272 ? -11.711 3.758 3.175 1.00 90.81 272 SER A O 1
ATOM 2092 N N . SER A 1 273 ? -12.894 2.689 1.595 1.00 90.44 273 SER A N 1
ATOM 2093 C CA . SER A 1 273 ? -14.135 3.437 1.795 1.00 90.44 273 SER A CA 1
ATOM 2094 C C . SER A 1 273 ? -14.788 3.130 3.143 1.00 90.44 273 SER A C 1
ATOM 2096 O O . SER A 1 273 ? -14.581 2.070 3.743 1.00 90.44 273 SER A O 1
ATOM 2098 N N . ALA A 1 274 ? -15.640 4.058 3.584 1.00 88.44 274 ALA A N 1
ATOM 2099 C CA . ALA A 1 274 ? -16.465 3.887 4.773 1.00 88.44 274 ALA A CA 1
ATOM 2100 C C . ALA A 1 274 ? -17.350 2.638 4.683 1.00 88.44 274 ALA A C 1
ATOM 2102 O O . ALA A 1 274 ? -17.429 1.877 5.642 1.00 88.44 274 ALA A O 1
ATOM 2103 N N . ASP A 1 275 ? -17.951 2.390 3.519 1.00 90.31 275 ASP A N 1
ATOM 2104 C CA . ASP A 1 275 ? -18.821 1.234 3.298 1.00 90.31 275 ASP A CA 1
ATOM 2105 C C . ASP A 1 275 ? -18.062 -0.084 3.467 1.00 90.31 275 ASP A C 1
ATOM 2107 O O . ASP A 1 275 ? -18.548 -0.993 4.135 1.00 90.31 275 ASP A O 1
ATOM 2111 N N . ALA A 1 276 ? -16.830 -0.177 2.953 1.00 92.56 276 ALA A N 1
ATOM 2112 C CA . ALA A 1 276 ? -16.007 -1.372 3.122 1.00 92.56 276 ALA A CA 1
ATOM 2113 C C . ALA A 1 276 ? -15.690 -1.659 4.600 1.00 92.56 276 ALA A C 1
ATOM 2115 O O . ALA A 1 276 ? -15.769 -2.806 5.044 1.00 92.56 276 ALA A O 1
ATOM 2116 N N . LEU A 1 277 ? -15.367 -0.621 5.375 1.00 93.25 277 LEU A N 1
ATOM 2117 C CA . LEU A 1 277 ? -15.159 -0.750 6.814 1.00 93.25 277 LEU A CA 1
ATOM 2118 C C . LEU A 1 277 ? -16.452 -1.152 7.534 1.00 93.25 277 LEU A C 1
ATOM 2120 O O . LEU A 1 277 ? -16.432 -2.059 8.367 1.00 93.25 277 LEU A O 1
ATOM 2124 N N . LEU A 1 278 ? -17.572 -0.492 7.231 1.00 91.25 278 LEU A N 1
ATOM 2125 C CA . LEU A 1 278 ? -18.859 -0.774 7.863 1.00 91.25 278 LEU A CA 1
ATOM 2126 C C . LEU A 1 278 ? -19.341 -2.192 7.542 1.00 91.25 278 LEU A C 1
ATOM 2128 O O . LEU A 1 278 ? -19.831 -2.875 8.438 1.00 91.25 278 LEU A O 1
ATOM 2132 N N . ASP A 1 279 ? -19.120 -2.686 6.326 1.00 91.88 279 ASP A N 1
ATOM 2133 C CA . ASP A 1 279 ? -19.404 -4.075 5.961 1.00 91.88 279 ASP A CA 1
ATOM 2134 C C . ASP A 1 279 ? -18.654 -5.064 6.861 1.00 91.88 279 ASP A C 1
ATOM 2136 O O . ASP A 1 279 ? -19.216 -6.082 7.275 1.00 91.88 279 ASP A O 1
ATOM 2140 N N . VAL A 1 280 ? -17.399 -4.767 7.206 1.00 94.38 280 VAL A N 1
ATOM 2141 C CA . VAL A 1 280 ? -16.621 -5.569 8.158 1.00 94.38 280 VAL A CA 1
ATOM 2142 C C . VAL A 1 280 ? -17.194 -5.421 9.568 1.00 94.38 280 VAL A C 1
ATOM 2144 O O . VAL A 1 280 ? -17.517 -6.426 10.199 1.00 94.38 280 VAL A O 1
ATOM 2147 N N . VAL A 1 281 ? -17.416 -4.190 10.037 1.00 92.62 281 VAL A N 1
ATOM 2148 C CA . VAL A 1 281 ? -17.962 -3.893 11.374 1.00 92.62 281 VAL A CA 1
ATOM 2149 C C . VAL A 1 281 ? -19.315 -4.565 11.614 1.00 92.62 281 VAL A C 1
ATOM 2151 O O . VAL A 1 281 ? -19.546 -5.085 12.703 1.00 92.62 281 VAL A O 1
ATOM 2154 N N . PHE A 1 282 ? -20.204 -4.601 10.622 1.00 89.50 282 PHE A N 1
ATOM 2155 C CA . PHE A 1 282 ? -21.516 -5.248 10.717 1.00 89.50 282 PHE A CA 1
ATOM 2156 C C . PHE A 1 282 ? -21.494 -6.740 10.354 1.00 89.50 282 PHE A C 1
ATOM 2158 O O . PHE A 1 282 ? -22.529 -7.403 10.421 1.00 89.50 282 PHE A O 1
ATOM 2165 N N . GLY A 1 283 ? -20.339 -7.299 9.981 1.00 89.69 283 GLY A N 1
ATOM 2166 C CA . GLY A 1 283 ? -20.197 -8.718 9.649 1.00 89.69 283 GLY A CA 1
ATOM 2167 C C . GLY A 1 283 ? -20.852 -9.131 8.327 1.00 89.69 283 GLY A C 1
ATOM 2168 O O . GLY A 1 283 ? -21.125 -10.319 8.124 1.00 89.69 283 GLY A O 1
ATOM 2169 N N . LEU A 1 284 ? -21.104 -8.172 7.432 1.00 89.06 284 LEU A N 1
ATOM 2170 C CA . LEU A 1 284 ? -21.435 -8.424 6.025 1.00 89.06 284 LEU A CA 1
ATOM 2171 C C . LEU A 1 284 ? -20.206 -8.958 5.274 1.00 89.06 284 LEU A C 1
ATOM 2173 O O . LEU A 1 284 ? -20.333 -9.803 4.387 1.00 89.06 284 LEU A O 1
ATOM 2177 N N . ALA A 1 285 ? -19.015 -8.543 5.708 1.00 92.31 285 ALA A N 1
ATOM 2178 C CA . ALA A 1 285 ? -17.727 -9.068 5.285 1.00 92.31 285 ALA A CA 1
ATOM 2179 C C . ALA A 1 285 ? -16.864 -9.487 6.482 1.00 92.31 285 ALA A C 1
ATOM 2181 O O . ALA A 1 285 ? -17.148 -9.163 7.635 1.00 92.31 285 ALA A O 1
ATOM 2182 N N . LYS A 1 286 ? -15.811 -10.261 6.208 1.00 93.69 286 LYS A N 1
ATOM 2183 C CA . LYS A 1 286 ? -14.841 -10.689 7.221 1.00 93.69 286 LYS A CA 1
ATOM 2184 C C . LYS A 1 286 ? -13.563 -9.861 7.078 1.00 93.69 286 LYS A C 1
ATOM 2186 O O . LYS A 1 286 ? -13.167 -9.604 5.944 1.00 93.69 286 LYS A O 1
ATOM 2191 N N . PRO A 1 287 ? -12.888 -9.506 8.184 1.00 95.62 287 PRO A N 1
ATOM 2192 C CA . PRO A 1 287 ? -11.562 -8.920 8.102 1.00 95.62 287 PRO A CA 1
ATOM 2193 C C . PRO A 1 287 ? -10.587 -9.994 7.613 1.00 95.62 287 PRO A C 1
ATOM 2195 O O . PRO A 1 287 ? -10.421 -11.041 8.246 1.00 95.62 287 PRO A O 1
ATOM 2198 N N . GLU A 1 288 ? -9.967 -9.746 6.465 1.00 96.81 288 GLU A N 1
ATOM 2199 C CA . GLU A 1 288 ? -8.959 -10.625 5.858 1.00 96.81 288 GLU A CA 1
ATOM 2200 C C . GLU A 1 288 ? -7.577 -9.969 5.803 1.00 96.81 288 GLU A C 1
ATOM 2202 O O . GLU A 1 288 ? -6.586 -10.655 5.534 1.00 96.81 288 GLU A O 1
ATOM 2207 N N . GLY A 1 289 ? -7.497 -8.681 6.134 1.00 96.88 289 GLY A N 1
ATOM 2208 C CA . GLY A 1 289 ? -6.270 -7.914 6.112 1.00 96.88 289 GLY A CA 1
ATOM 2209 C C . GLY A 1 289 ? -5.213 -8.479 7.054 1.00 96.88 289 GLY A C 1
ATOM 2210 O O . GLY A 1 289 ? -5.493 -9.219 8.013 1.00 96.88 289 GLY A O 1
ATOM 2211 N N . ARG A 1 290 ? -3.972 -8.161 6.711 1.00 96.75 290 ARG A N 1
ATOM 2212 C CA . ARG A 1 290 ? -2.747 -8.473 7.439 1.00 96.75 290 ARG A CA 1
ATOM 2213 C C . ARG A 1 290 ? -1.887 -7.220 7.378 1.00 96.75 290 ARG A C 1
ATOM 2215 O O . ARG A 1 290 ? -1.801 -6.616 6.308 1.00 96.75 290 ARG A O 1
ATOM 2222 N N . LEU A 1 291 ? -1.277 -6.829 8.493 1.00 95.00 291 LEU A N 1
ATOM 2223 C CA . LEU A 1 291 ? -0.401 -5.663 8.515 1.00 95.00 291 LEU A CA 1
ATOM 2224 C C . LEU A 1 291 ? 0.765 -5.849 7.528 1.00 95.00 291 LEU A C 1
ATOM 2226 O O . LEU A 1 291 ? 1.456 -6.867 7.605 1.00 95.00 291 LEU A O 1
ATOM 2230 N N . PRO A 1 292 ? 0.998 -4.896 6.605 1.00 92.69 292 PRO A N 1
ATOM 2231 C CA . PRO A 1 292 ? 2.089 -4.983 5.638 1.00 92.69 292 PRO A CA 1
ATOM 2232 C C . PRO A 1 292 ? 3.420 -4.418 6.166 1.00 92.69 292 PRO A C 1
ATOM 2234 O O . PRO A 1 292 ? 4.402 -4.417 5.429 1.00 92.69 292 PRO A O 1
ATOM 2237 N N . PHE A 1 293 ? 3.455 -3.939 7.411 1.00 91.00 293 PHE A N 1
ATOM 2238 C CA . PHE A 1 293 ? 4.618 -3.362 8.091 1.00 91.00 293 PHE A CA 1
ATOM 2239 C C . PHE A 1 293 ? 4.449 -3.451 9.614 1.00 91.00 293 PHE A C 1
ATOM 2241 O O . PHE A 1 293 ? 3.339 -3.696 10.090 1.00 91.00 293 PHE A O 1
ATOM 2248 N N . ASP A 1 294 ? 5.529 -3.174 10.342 1.00 92.25 294 ASP A N 1
ATOM 2249 C CA . ASP A 1 294 ? 5.562 -3.045 11.800 1.00 92.25 294 ASP A CA 1
ATOM 2250 C C . ASP A 1 294 ? 5.220 -1.595 12.204 1.00 92.25 294 ASP A C 1
ATOM 2252 O O . ASP A 1 294 ? 6.030 -0.691 11.988 1.00 92.25 294 ASP A O 1
ATOM 2256 N N . PRO A 1 295 ? 4.016 -1.294 12.728 1.00 90.31 295 PRO A N 1
ATOM 2257 C CA . PRO A 1 295 ? 3.734 0.030 13.267 1.00 90.31 295 PRO A CA 1
ATOM 2258 C C . PRO A 1 295 ? 4.551 0.292 14.549 1.00 90.31 295 PRO A C 1
ATOM 2260 O O . PRO A 1 295 ? 4.478 -0.499 15.494 1.00 90.31 295 PRO A O 1
ATOM 2263 N N . PRO A 1 296 ? 5.277 1.418 14.634 1.00 89.88 296 PRO A N 1
ATOM 2264 C CA . PRO A 1 296 ? 6.088 1.765 15.798 1.00 89.88 296 PRO A CA 1
ATOM 2265 C C . PRO A 1 296 ? 5.210 2.157 16.998 1.00 89.88 296 PRO A C 1
ATOM 2267 O O . PRO A 1 296 ? 4.033 2.499 16.846 1.00 89.88 296 PRO A O 1
ATOM 2270 N N . ARG A 1 297 ? 5.788 2.152 18.206 1.00 84.75 297 ARG A N 1
ATOM 2271 C CA . ARG A 1 297 ? 5.151 2.680 19.428 1.00 84.75 297 ARG A CA 1
ATOM 2272 C C . ARG A 1 297 ? 5.556 4.139 19.689 1.00 84.75 297 ARG A C 1
ATOM 2274 O O . ARG A 1 297 ? 4.690 5.010 19.588 1.00 84.75 297 ARG A O 1
ATOM 2281 N N . PRO A 1 298 ? 6.836 4.462 19.972 1.00 87.06 298 PRO A N 1
ATOM 2282 C CA . PRO A 1 298 ? 7.289 5.847 20.026 1.00 87.06 298 PRO A CA 1
ATOM 2283 C C . PRO A 1 298 ? 7.948 6.296 18.715 1.00 87.06 298 PRO A C 1
ATOM 2285 O O . PRO A 1 298 ? 8.441 5.486 17.933 1.00 87.06 298 PRO A O 1
ATOM 2288 N N . MET A 1 299 ? 8.062 7.614 18.528 1.00 86.44 299 MET A N 1
ATOM 2289 C CA . MET A 1 299 ? 8.889 8.192 17.456 1.00 86.44 299 MET A CA 1
ATOM 2290 C C . MET A 1 299 ? 10.361 7.796 17.564 1.00 86.44 299 MET A C 1
ATOM 2292 O O . MET A 1 299 ? 10.997 7.587 16.541 1.00 86.44 299 MET A O 1
ATOM 2296 N N . ALA A 1 300 ? 10.877 7.608 18.781 1.00 87.75 300 ALA A N 1
ATOM 2297 C CA . ALA A 1 300 ? 12.251 7.158 18.987 1.00 87.75 300 ALA A CA 1
ATOM 2298 C C . ALA A 1 300 ? 12.541 5.804 18.310 1.00 87.75 300 ALA A C 1
ATOM 2300 O O . ALA A 1 300 ? 13.650 5.587 17.840 1.00 87.75 300 ALA A O 1
ATOM 2301 N N . ALA A 1 301 ? 11.542 4.914 18.209 1.00 87.25 301 ALA A N 1
ATOM 2302 C CA . ALA A 1 301 ? 11.694 3.648 17.492 1.00 87.25 301 ALA A CA 1
ATOM 2303 C C . ALA A 1 301 ? 11.818 3.866 15.978 1.00 87.25 301 ALA A C 1
ATOM 2305 O O . ALA A 1 301 ? 12.561 3.144 15.333 1.00 87.25 301 ALA A O 1
ATOM 2306 N N . VAL A 1 302 ? 11.135 4.879 15.427 1.00 87.62 302 VAL A N 1
ATOM 2307 C CA . VAL A 1 302 ? 11.225 5.275 14.009 1.00 87.62 302 VAL A CA 1
ATOM 2308 C C . VAL A 1 302 ? 12.598 5.859 13.699 1.00 87.62 302 VAL A C 1
ATOM 2310 O O . VAL A 1 302 ? 13.213 5.498 12.706 1.00 87.62 302 VAL A O 1
ATOM 2313 N N . GLU A 1 303 ? 13.078 6.756 14.560 1.00 88.31 303 GLU A N 1
ATOM 2314 C CA . GLU A 1 303 ? 14.380 7.422 14.416 1.00 88.31 303 GLU A CA 1
ATOM 2315 C C . GLU A 1 303 ? 15.557 6.444 14.535 1.00 88.31 303 GLU A C 1
ATOM 2317 O O . GLU A 1 303 ? 16.621 6.694 13.976 1.00 88.31 303 GLU A O 1
ATOM 2322 N N . ALA A 1 304 ? 15.367 5.333 15.253 1.00 88.94 304 ALA A N 1
ATOM 2323 C CA . ALA A 1 304 ? 16.361 4.277 15.395 1.00 88.94 304 ALA A CA 1
ATOM 2324 C C . ALA A 1 304 ? 16.382 3.282 14.220 1.00 88.94 304 ALA A C 1
ATOM 2326 O O . ALA A 1 304 ? 17.326 2.497 14.131 1.00 88.94 304 ALA A O 1
ATOM 2327 N N . GLN A 1 305 ? 15.374 3.293 13.335 1.00 88.62 305 GLN A N 1
ATOM 2328 C CA . GLN A 1 305 ? 15.342 2.376 12.196 1.00 88.62 305 GLN A CA 1
ATOM 2329 C C . GLN A 1 305 ? 16.439 2.710 11.195 1.00 88.62 305 GLN A C 1
ATOM 2331 O O . GLN A 1 305 ? 16.631 3.859 10.793 1.00 88.62 305 GLN A O 1
ATOM 2336 N N . PHE A 1 306 ? 17.117 1.674 10.734 1.00 88.38 306 PHE A N 1
ATOM 2337 C CA . PHE A 1 306 ? 18.077 1.765 9.661 1.00 88.38 306 PHE A CA 1
ATOM 2338 C C . PHE A 1 306 ? 17.354 1.834 8.324 1.00 88.38 306 PHE A C 1
ATOM 2340 O O . PHE A 1 306 ? 16.548 0.967 7.965 1.00 88.38 306 PHE A O 1
ATOM 2347 N N . GLU A 1 307 ? 17.695 2.841 7.521 1.00 86.69 307 GLU A N 1
ATOM 2348 C CA . GLU A 1 307 ? 17.162 2.901 6.170 1.00 86.69 307 GLU A CA 1
ATOM 2349 C C . GLU A 1 307 ? 17.541 1.631 5.404 1.00 86.69 307 GLU A C 1
ATOM 2351 O O . GLU A 1 307 ? 18.613 1.055 5.574 1.00 86.69 307 GLU A O 1
ATOM 2356 N N . ALA A 1 308 ? 16.660 1.172 4.523 1.00 84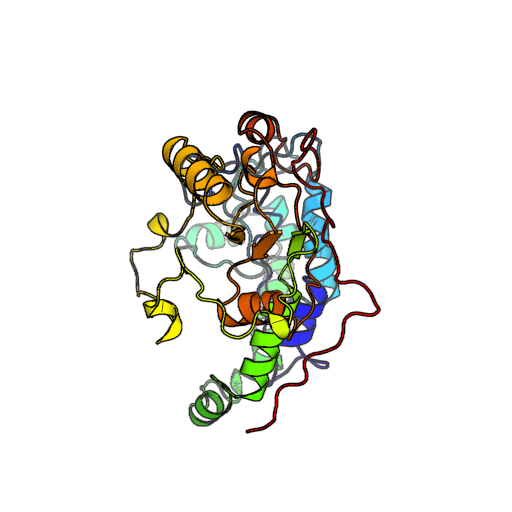.19 308 ALA A N 1
ATOM 2357 C CA . ALA A 1 308 ? 16.891 -0.030 3.727 1.00 84.19 308 ALA A CA 1
ATOM 2358 C C . ALA A 1 308 ? 16.930 -1.370 4.496 1.00 84.19 308 ALA A C 1
ATOM 2360 O O . ALA A 1 308 ? 17.095 -2.399 3.830 1.00 84.19 308 ALA A O 1
ATOM 2361 N N . VAL A 1 309 ? 16.758 -1.405 5.822 1.00 87.56 309 VAL A N 1
ATOM 2362 C CA . VAL A 1 309 ? 16.666 -2.652 6.596 1.00 87.56 309 VAL A CA 1
ATOM 2363 C C . VAL A 1 309 ? 15.194 -2.945 6.908 1.00 87.56 309 VAL A C 1
ATOM 2365 O O . VAL A 1 309 ? 14.546 -2.173 7.603 1.00 87.56 309 VAL A O 1
ATOM 2368 N N . PRO A 1 310 ? 14.604 -4.021 6.362 1.00 84.50 310 PRO A N 1
ATOM 2369 C CA . PRO A 1 310 ? 13.226 -4.373 6.686 1.00 84.50 310 PRO A CA 1
ATOM 2370 C C . PRO A 1 310 ? 13.130 -4.992 8.089 1.00 84.50 310 PRO A C 1
ATOM 2372 O O . PRO A 1 310 ? 13.995 -5.781 8.467 1.00 84.50 310 PRO A O 1
ATOM 2375 N N . PHE A 1 311 ? 12.025 -4.719 8.792 1.00 84.81 311 PHE A N 1
ATOM 2376 C CA . PHE A 1 311 ? 11.647 -5.364 10.064 1.00 84.81 311 PHE A CA 1
ATOM 2377 C C . PHE A 1 311 ? 12.695 -5.234 11.184 1.00 84.81 311 PHE A C 1
ATOM 2379 O O . PHE A 1 311 ? 12.933 -6.176 11.936 1.00 84.81 311 PHE A O 1
ATOM 2386 N N . ASP A 1 312 ? 13.343 -4.073 11.281 1.00 87.81 312 ASP A N 1
ATOM 2387 C CA . ASP A 1 312 ? 14.311 -3.744 12.334 1.00 87.81 312 ASP A CA 1
ATOM 2388 C C . ASP A 1 312 ? 13.710 -2.916 13.482 1.00 87.81 312 ASP A C 1
ATOM 2390 O O . ASP A 1 312 ? 14.429 -2.509 14.393 1.00 87.81 312 ASP A O 1
ATOM 2394 N N . THR A 1 313 ? 12.396 -2.663 13.455 1.00 87.81 313 THR A N 1
ATOM 2395 C CA . THR A 1 313 ? 11.695 -1.994 14.552 1.00 87.81 313 THR A CA 1
ATOM 2396 C C . THR A 1 313 ? 11.745 -2.870 15.799 1.00 87.81 313 THR A C 1
ATOM 2398 O O . THR A 1 313 ? 11.171 -3.959 15.834 1.00 87.81 313 THR A O 1
ATOM 2401 N N . GLU A 1 314 ? 12.391 -2.381 16.852 1.00 84.38 314 GLU A N 1
ATOM 2402 C CA . GLU A 1 314 ? 12.335 -3.025 18.161 1.00 84.38 314 GLU A CA 1
ATOM 2403 C C . GLU A 1 314 ? 10.959 -2.795 18.811 1.00 84.38 314 GLU A C 1
ATOM 2405 O O . GLU A 1 314 ? 10.465 -1.668 18.850 1.00 84.38 314 GLU A O 1
ATOM 2410 N N . ASP A 1 315 ? 10.347 -3.871 19.322 1.00 87.81 315 ASP A N 1
ATOM 2411 C CA . ASP A 1 315 ? 9.061 -3.863 20.047 1.00 87.81 315 ASP A CA 1
ATOM 2412 C C . ASP A 1 315 ? 7.940 -3.044 19.361 1.00 87.81 315 ASP A C 1
ATOM 2414 O O . ASP A 1 315 ? 7.435 -2.052 19.907 1.00 87.81 315 ASP A O 1
ATOM 2418 N N . PRO A 1 316 ? 7.529 -3.423 18.136 1.00 91.00 316 PRO A N 1
ATOM 2419 C CA . PRO A 1 316 ? 6.466 -2.714 17.449 1.00 91.00 316 PRO A CA 1
ATOM 2420 C C . PRO A 1 316 ? 5.122 -2.903 18.163 1.00 91.00 316 PRO A C 1
ATOM 2422 O O . PRO A 1 316 ? 4.894 -3.843 18.927 1.00 91.00 316 PRO A O 1
ATOM 2425 N N . ALA A 1 317 ? 4.179 -1.998 17.902 1.00 90.31 317 ALA A N 1
ATOM 2426 C CA . ALA A 1 317 ? 2.846 -2.071 18.497 1.00 90.31 317 ALA A CA 1
ATOM 2427 C C . ALA A 1 317 ? 2.085 -3.330 18.055 1.00 90.31 317 ALA A C 1
ATOM 2429 O O . ALA A 1 317 ? 1.313 -3.899 18.828 1.00 90.31 317 ALA A O 1
ATOM 2430 N N . PHE A 1 318 ? 2.329 -3.741 16.813 1.00 91.44 318 PHE A N 1
ATOM 2431 C CA . PHE A 1 318 ? 1.870 -4.972 16.190 1.00 91.44 318 PHE A CA 1
ATOM 2432 C C . PHE A 1 318 ? 2.957 -5.446 15.229 1.00 91.44 318 PHE A C 1
ATOM 2434 O O . PHE A 1 318 ? 3.702 -4.627 14.695 1.00 91.44 318 PHE A O 1
ATOM 2441 N N . TRP A 1 319 ? 3.023 -6.743 14.971 1.00 93.00 319 TRP A N 1
ATOM 2442 C CA . TRP A 1 319 ? 3.991 -7.311 14.042 1.00 93.00 319 TRP A CA 1
ATOM 2443 C C . TRP A 1 319 ? 3.436 -7.365 12.619 1.00 93.00 319 TRP A C 1
ATOM 2445 O O . TRP A 1 319 ? 2.228 -7.483 12.384 1.00 93.00 319 TRP A O 1
ATOM 2455 N N . PHE A 1 320 ? 4.333 -7.349 11.641 1.00 94.38 320 PHE A N 1
ATOM 2456 C CA . PHE A 1 320 ? 4.045 -7.685 10.260 1.00 94.38 320 PHE A CA 1
ATOM 2457 C C . PHE A 1 320 ? 3.273 -9.006 10.193 1.00 94.38 320 PHE A C 1
ATOM 2459 O O . PHE A 1 320 ? 3.652 -10.017 10.785 1.00 94.38 320 PHE A O 1
ATOM 2466 N N . GLY A 1 321 ? 2.175 -9.010 9.438 1.00 95.62 321 GLY A N 1
ATOM 2467 C CA . GLY A 1 321 ? 1.287 -10.165 9.346 1.00 95.62 321 GLY A CA 1
ATOM 2468 C C . GLY A 1 321 ? 0.246 -10.270 10.467 1.00 95.62 321 GLY A C 1
ATOM 2469 O O . GLY A 1 321 ? -0.646 -11.124 10.376 1.00 95.62 321 GLY A O 1
ATOM 2470 N N . ASP A 1 322 ? 0.254 -9.397 11.474 1.00 96.06 322 ASP A N 1
ATOM 2471 C CA . ASP A 1 322 ? -0.828 -9.365 12.457 1.00 96.06 322 ASP A CA 1
ATOM 2472 C C . ASP A 1 322 ? -2.164 -8.993 11.804 1.00 96.06 322 ASP A C 1
ATOM 2474 O O . ASP A 1 322 ? -2.251 -8.297 10.788 1.00 96.06 322 ASP A O 1
ATOM 2478 N N . GLY A 1 323 ? -3.235 -9.549 12.364 1.00 96.75 323 GLY A N 1
ATOM 2479 C CA . GLY A 1 323 ? -4.589 -9.418 11.842 1.00 96.75 323 GLY A CA 1
ATOM 2480 C C . GLY A 1 323 ? -5.507 -10.494 12.409 1.00 96.75 323 GLY A C 1
ATOM 2481 O O . GLY A 1 323 ? -5.469 -11.662 12.011 1.00 96.75 323 GLY A O 1
ATOM 2482 N N . LEU A 1 324 ? -6.359 -10.118 13.348 1.00 96.38 324 LEU A N 1
ATOM 2483 C CA . LEU A 1 324 ? -7.361 -10.997 13.925 1.00 96.38 324 LEU A CA 1
ATOM 2484 C C . LEU A 1 324 ? -8.397 -11.421 12.872 1.00 96.38 324 LEU A C 1
ATOM 2486 O O . LEU A 1 324 ? -8.536 -10.840 11.790 1.00 96.38 324 LEU A O 1
ATOM 2490 N N . ARG A 1 325 ? -9.126 -12.491 13.189 1.00 95.19 325 ARG A N 1
ATOM 2491 C CA . ARG A 1 325 ? -10.211 -13.035 12.367 1.00 95.19 325 ARG A CA 1
ATOM 2492 C C . ARG A 1 325 ? -11.453 -13.201 13.217 1.00 95.19 325 ARG A C 1
ATOM 2494 O O . ARG A 1 325 ? -11.363 -13.501 14.403 1.00 95.19 325 ARG A O 1
ATOM 2501 N N . TYR A 1 326 ? -12.616 -13.087 12.587 1.00 92.06 326 TYR A N 1
ATOM 2502 C CA . TYR A 1 326 ? -13.850 -13.500 13.243 1.00 92.06 326 TYR A CA 1
ATOM 2503 C C . TYR A 1 326 ? -13.877 -15.023 13.447 1.00 92.06 326 TYR A C 1
ATOM 2505 O O . TYR A 1 326 ? -13.430 -15.761 12.559 1.00 92.06 326 TYR A O 1
ATOM 2513 N N . PRO A 1 327 ? -14.421 -15.510 14.578 1.00 82.50 327 PRO A N 1
ATOM 2514 C CA . PRO A 1 327 ? -14.572 -16.935 14.846 1.00 82.50 327 PRO A CA 1
ATOM 2515 C C . PRO A 1 327 ? -15.282 -17.687 13.713 1.00 82.50 327 PRO A C 1
ATOM 2517 O O . PRO A 1 327 ? -16.190 -17.171 13.059 1.00 82.50 327 PRO A O 1
ATOM 2520 N N . ARG A 1 328 ? -14.911 -18.955 13.503 1.00 68.62 328 ARG A N 1
ATOM 2521 C CA . ARG A 1 328 ? -15.407 -19.784 12.386 1.00 68.62 328 ARG A CA 1
ATOM 2522 C C . ARG A 1 328 ? -16.934 -19.980 12.390 1.00 68.62 328 ARG A C 1
ATOM 2524 O O . ARG A 1 328 ? -17.518 -20.102 11.317 1.00 68.62 328 ARG A O 1
ATOM 2531 N N . ASN A 1 329 ? -17.562 -19.936 13.568 1.00 65.12 329 ASN A N 1
ATOM 2532 C CA . ASN A 1 329 ? -18.998 -20.164 13.780 1.00 65.12 329 ASN A CA 1
ATOM 2533 C C . ASN A 1 329 ? -19.846 -18.878 13.762 1.00 65.12 329 ASN A C 1
ATOM 2535 O O . ASN A 1 329 ? -20.997 -18.900 14.193 1.00 65.12 329 ASN A O 1
ATOM 2539 N N . TYR A 1 330 ? -19.305 -17.749 13.292 1.00 62.12 330 TYR A N 1
ATOM 2540 C CA . TYR A 1 330 ? -20.073 -16.506 13.254 1.00 62.12 330 TYR A CA 1
ATOM 2541 C C . TYR A 1 330 ? -21.207 -16.576 12.209 1.00 62.12 330 TYR A C 1
ATOM 2543 O O . TYR A 1 330 ? -20.932 -16.882 11.040 1.00 62.12 330 TYR A O 1
ATOM 2551 N N . PRO A 1 331 ? -22.475 -16.296 12.578 1.00 57.00 331 PRO A N 1
ATOM 2552 C CA . PRO A 1 331 ? -23.593 -16.346 11.643 1.00 57.00 331 PRO A CA 1
ATOM 2553 C C . PRO A 1 331 ? -23.417 -15.286 10.551 1.00 57.00 331 PRO A C 1
ATOM 2555 O O . PRO A 1 331 ? -23.361 -14.091 10.831 1.00 57.00 331 PRO A O 1
ATOM 2558 N N . ARG A 1 332 ? -23.339 -15.724 9.289 1.00 56.09 332 ARG A N 1
ATOM 2559 C CA . ARG A 1 332 ? -23.289 -14.815 8.137 1.00 56.09 332 ARG A CA 1
ATOM 2560 C C . ARG A 1 332 ? -24.608 -14.057 8.022 1.00 56.09 332 ARG A C 1
ATOM 2562 O O . ARG A 1 332 ? -25.666 -14.665 7.850 1.00 56.09 332 ARG A O 1
ATOM 2569 N N . ILE A 1 333 ? -24.536 -12.732 8.037 1.00 58.06 333 ILE A N 1
ATOM 2570 C CA . ILE A 1 333 ? -25.660 -11.878 7.671 1.00 58.06 333 ILE A CA 1
ATOM 2571 C C . ILE A 1 333 ? -25.716 -11.872 6.143 1.00 58.06 333 ILE A C 1
ATOM 2573 O O . ILE A 1 333 ? -24.933 -11.198 5.488 1.00 58.06 333 ILE A O 1
ATOM 2577 N N . ARG A 1 334 ? -26.615 -12.670 5.556 1.0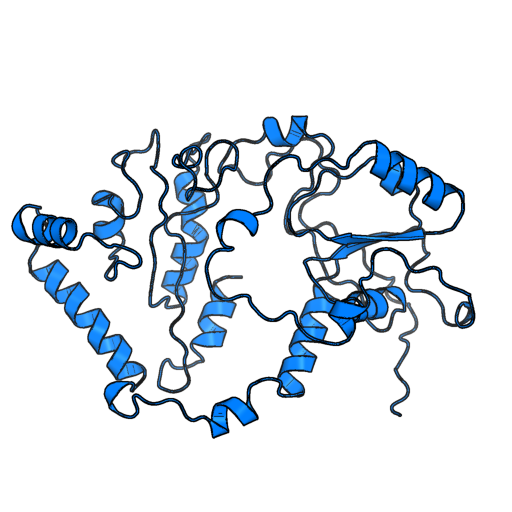0 51.25 334 ARG A N 1
ATOM 2578 C CA . ARG A 1 334 ? -26.920 -12.532 4.126 1.00 51.25 334 ARG A CA 1
ATOM 2579 C C . ARG A 1 334 ? -27.685 -11.215 3.928 1.00 51.25 334 ARG A C 1
ATOM 2581 O O . ARG A 1 334 ? -28.671 -11.019 4.652 1.00 51.25 334 ARG A O 1
ATOM 2588 N N . PRO A 1 335 ? -27.275 -10.337 2.996 1.00 45.50 335 PRO A N 1
ATOM 2589 C CA . PRO A 1 335 ? -28.106 -9.212 2.591 1.00 45.50 335 PRO A CA 1
ATOM 2590 C C . PRO A 1 335 ? -29.453 -9.750 2.094 1.00 45.50 335 PRO A C 1
ATOM 2592 O O . PRO A 1 335 ? -29.492 -10.773 1.403 1.00 45.50 335 PRO A O 1
ATOM 2595 N N . ARG A 1 336 ? -30.566 -9.099 2.448 1.00 40.12 336 ARG A N 1
ATOM 2596 C CA . ARG A 1 336 ? -31.794 -9.281 1.666 1.00 40.12 336 ARG A CA 1
ATOM 2597 C C . ARG A 1 336 ? -31.506 -8.640 0.311 1.00 40.12 336 ARG A C 1
ATOM 2599 O O . ARG A 1 336 ? -31.197 -7.454 0.283 1.00 40.12 336 ARG A O 1
ATOM 2606 N N . MET A 1 337 ? -31.556 -9.421 -0.768 1.00 31.58 337 MET A N 1
ATOM 2607 C CA . MET A 1 337 ? -31.740 -8.835 -2.096 1.00 31.58 337 MET A CA 1
ATOM 2608 C C . MET A 1 337 ? -33.032 -8.017 -2.014 1.00 31.58 337 MET A C 1
ATOM 2610 O O . MET A 1 337 ? -34.071 -8.579 -1.654 1.00 31.58 337 MET A O 1
ATOM 2614 N N . LEU A 1 338 ? -32.909 -6.699 -2.178 1.00 33.06 338 LEU A N 1
ATOM 2615 C CA . LEU A 1 338 ? -34.045 -5.800 -2.362 1.00 33.06 338 LEU A CA 1
ATOM 2616 C C . LEU A 1 338 ? -34.582 -5.964 -3.779 1.00 33.06 338 LEU A C 1
ATOM 2618 O O . LEU A 1 338 ? -33.737 -6.116 -4.692 1.00 33.06 338 LEU A O 1
#

Radius of gyration: 24.27 Å; chains: 1; bounding box: 66×43×65 Å